Protein AF-A0A8X8BL25-F1 (afdb_monomer)

Solvent-accessible surface area (backbone atoms only — not comparable to full-atom values): 21338 Å² total; per-residue (Å²): 139,84,84,84,82,84,83,80,80,82,81,76,85,86,76,94,69,86,74,79,82,76,89,68,84,74,76,79,71,74,89,78,84,61,88,50,70,66,57,53,51,52,51,52,52,54,48,72,69,35,68,69,48,50,54,49,51,61,51,51,75,76,44,62,57,68,70,71,65,53,55,64,67,61,63,70,72,60,68,101,72,75,95,78,68,60,98,63,81,68,26,68,62,42,61,57,68,100,54,70,42,62,72,58,50,54,54,46,53,61,52,41,40,61,46,32,61,74,63,43,39,76,64,66,79,73,77,71,72,81,79,68,88,67,68,71,56,54,59,50,52,52,52,52,50,50,39,58,72,69,65,55,53,72,64,61,53,48,56,49,47,54,55,49,49,53,52,50,50,50,54,45,32,72,75,73,46,70,82,68,75,55,47,68,52,72,52,56,33,73,88,65,49,82,46,76,52,64,81,40,32,66,67,54,48,37,60,72,67,35,36,86,75,51,46,74,86,49,47,42,52,37,24,39,57,87,54,86,91,48,58,64,73,38,27,30,26,41,44,88,52,68,93,52,92,93,50,80,76,49,61,38,37,26,39,59,59,70,57,54,53,49,37,52,52,40,58,52,48,73,76,53,87,76,86,70,92,74,74,69,64,45,83,40,86,45,49,71,21,51,89,37,80,64,64,16,28,47,81,42,44,40,66,52,43,68,78,68,55,45,69,49,77,41,55,50,91,63,50,55,69,75,65,58,53,30,76,75,50,82,54,49,76,38,58,65,83,40,76,92,64,73,75,96

Foldseek 3Di:
DDDDDDDDDDDDDDDPDPDDDDDDPDDDDPPPPDDDPVNVVVVVVVLVVDPVSVVLCVDVVPDPVCVVPDDVVCVVVDDPDDDFFAPDFAPDQAAPDPDLQQVLQVVQRVLVPLLCVVQQADHDGDDSLVPDDDDLVVVLVVVLVVCVVVVHDPVVSVVSVVVSVVVVQVVSCVPPNDDDQFDKDWDAHPVRDIDIDDRDGPVCCCVPRRCVRDNPVQKDKEFADPPPVDDALAKAFEPPQDDDDVDDTDIYHHHQLLLVVQLVVCQSVVPDDDPDSDDFWDKDQGNRALVDDPGRIDIAGVVNSNPPPTMDMHGCVSPDPSSVVNVVDDHDYDYNPPPVSDRD

pLDDT: mean 84.76, std 18.17, range [25.44, 98.44]

Mean predicted aligned error: 10.33 Å

Nearest PDB structures (foldseek):
  7v5l-assembly1_A  TM=9.516E-01  e=1.451E-40  Homo sapiens
  7xf9-assembly1_A  TM=9.512E-01  e=3.235E-40  Homo sapiens
  1cb5-assembly1_A  TM=9.517E-01  e=1.512E-39  Homo sapiens
  7v5s-assembly1_A  TM=9.488E-01  e=9.816E-40  Homo sapiens
  2cb5-assembly1_A  TM=9.531E-01  e=3.812E-39  Homo sapiens

Structure (mmCIF, N/CA/C/O backbone):
data_AF-A0A8X8BL25-F1
#
_entry.id   AF-A0A8X8BL25-F1
#
loop_
_atom_site.group_PDB
_atom_site.id
_atom_site.type_symbol
_atom_site.label_atom_id
_atom_site.label_alt_id
_atom_site.label_comp_id
_atom_site.label_asym_id
_atom_site.label_entity_id
_atom_site.label_seq_id
_atom_site.pdbx_PDB_ins_code
_atom_site.Cartn_x
_atom_site.Cartn_y
_atom_site.Cartn_z
_atom_site.occupancy
_atom_site.B_iso_or_equiv
_atom_site.auth_seq_id
_atom_site.auth_comp_id
_atom_site.auth_asym_id
_atom_site.auth_atom_id
_atom_site.pdbx_PDB_model_num
ATOM 1 N N . MET A 1 1 ? 28.538 -17.769 26.960 1.00 33.47 1 MET A N 1
ATOM 2 C CA . MET A 1 1 ? 29.631 -16.772 26.966 1.00 33.47 1 MET A CA 1
ATOM 3 C C . MET A 1 1 ? 28.969 -15.423 26.788 1.00 33.47 1 MET A C 1
ATOM 5 O O . MET A 1 1 ? 28.818 -14.951 25.672 1.00 33.47 1 MET A O 1
ATOM 9 N N . ASP A 1 2 ? 28.486 -14.884 27.904 1.00 27.41 2 ASP A N 1
ATOM 10 C CA . ASP A 1 2 ? 27.739 -13.632 27.975 1.00 27.41 2 ASP A CA 1
ATOM 11 C C . ASP A 1 2 ? 28.709 -12.492 28.278 1.00 27.41 2 ASP A C 1
ATOM 13 O O . ASP A 1 2 ? 29.298 -12.434 29.360 1.00 27.41 2 ASP A O 1
ATOM 17 N N . ALA A 1 3 ? 28.901 -11.591 27.316 1.00 27.69 3 ALA A N 1
ATOM 18 C CA . ALA A 1 3 ? 29.706 -10.392 27.501 1.00 27.69 3 ALA A CA 1
ATOM 19 C C . ALA A 1 3 ? 28.818 -9.236 27.978 1.00 27.69 3 ALA A C 1
ATOM 21 O O . ALA A 1 3 ? 28.045 -8.639 27.232 1.00 27.69 3 ALA A O 1
ATOM 22 N N . TRP A 1 4 ? 28.965 -8.946 29.265 1.00 25.44 4 TRP A N 1
ATOM 23 C CA . TRP A 1 4 ? 28.487 -7.764 29.963 1.00 25.44 4 TRP A CA 1
ATOM 24 C C . TRP A 1 4 ? 29.011 -6.459 29.346 1.00 25.44 4 TRP A C 1
ATOM 26 O O . TRP A 1 4 ? 30.218 -6.307 29.186 1.00 25.44 4 TRP A O 1
ATOM 36 N N . TRP A 1 5 ? 28.145 -5.451 29.199 1.00 27.14 5 TRP A N 1
ATOM 37 C CA . TRP A 1 5 ? 28.553 -4.040 29.211 1.00 27.14 5 TRP A CA 1
ATOM 38 C C . TRP A 1 5 ? 27.599 -3.207 30.075 1.00 27.14 5 TRP A C 1
ATOM 40 O O . TRP A 1 5 ? 26.605 -2.649 29.621 1.00 27.14 5 TRP A O 1
ATOM 50 N N . LYS A 1 6 ? 27.932 -3.120 31.370 1.00 29.38 6 LYS A N 1
ATOM 51 C CA . LYS A 1 6 ? 27.403 -2.118 32.305 1.00 29.38 6 LYS A CA 1
ATOM 52 C C . LYS A 1 6 ? 28.136 -0.798 32.067 1.00 29.38 6 LYS A C 1
ATOM 54 O O . LYS A 1 6 ? 29.300 -0.657 32.442 1.00 29.38 6 LYS A O 1
ATOM 59 N N . LEU A 1 7 ? 27.453 0.182 31.483 1.00 29.95 7 LEU A N 1
ATOM 60 C CA . LEU A 1 7 ? 27.967 1.543 31.348 1.00 29.95 7 LEU A CA 1
ATOM 61 C C . LEU A 1 7 ? 27.967 2.231 32.730 1.00 29.95 7 LEU A C 1
ATOM 63 O O . LEU A 1 7 ? 26.920 2.577 33.279 1.00 29.95 7 LEU A O 1
ATOM 67 N N . LYS A 1 8 ? 29.155 2.407 33.320 1.00 29.97 8 LYS A N 1
ATOM 68 C CA . LYS A 1 8 ? 29.374 3.179 34.555 1.00 29.97 8 LYS A CA 1
ATOM 69 C C . LYS A 1 8 ? 29.064 4.663 34.307 1.00 29.97 8 LYS A C 1
ATOM 71 O O . LYS A 1 8 ? 29.874 5.367 33.710 1.00 29.97 8 LYS A O 1
ATOM 76 N N . ARG A 1 9 ? 27.943 5.172 34.829 1.00 31.78 9 ARG A N 1
ATOM 77 C CA . ARG A 1 9 ? 27.754 6.619 35.035 1.00 31.78 9 ARG A CA 1
ATOM 78 C C . ARG A 1 9 ? 28.678 7.076 36.172 1.00 31.78 9 ARG A C 1
ATOM 80 O O . ARG A 1 9 ? 28.542 6.614 37.304 1.00 31.78 9 ARG A O 1
ATOM 87 N N . ARG A 1 10 ? 29.640 7.953 35.870 1.00 30.84 10 ARG A N 1
ATOM 88 C CA . ARG A 1 10 ? 30.479 8.635 36.871 1.00 30.84 10 ARG A CA 1
ATOM 89 C C . ARG A 1 10 ? 29.590 9.562 37.714 1.00 30.84 10 ARG A C 1
ATOM 91 O O . ARG A 1 10 ? 28.936 10.440 37.161 1.00 30.84 10 ARG A O 1
ATOM 98 N N . LYS A 1 11 ? 29.568 9.364 39.037 1.00 31.41 11 LYS A N 1
ATOM 99 C CA . LYS A 1 11 ? 29.045 10.341 40.006 1.00 31.41 11 LYS A CA 1
ATOM 100 C C . LYS A 1 11 ? 29.992 11.545 40.029 1.00 31.41 11 LYS A C 1
ATOM 102 O O . LYS A 1 11 ? 31.174 11.370 40.310 1.00 31.41 11 LYS A O 1
ATOM 107 N N . ALA A 1 12 ? 29.479 12.735 39.729 1.00 32.38 12 ALA A N 1
ATOM 108 C CA . ALA A 1 12 ? 30.155 13.988 40.051 1.00 32.38 12 ALA A CA 1
ATOM 109 C C . ALA A 1 12 ? 30.059 14.244 41.573 1.00 32.38 12 ALA A C 1
ATOM 111 O O . ALA A 1 12 ? 29.064 13.832 42.179 1.00 32.38 12 ALA A O 1
ATOM 112 N N . PRO A 1 13 ? 31.073 14.858 42.209 1.00 32.69 13 PRO A N 1
ATOM 113 C CA . PRO A 1 13 ? 31.059 15.129 43.642 1.00 32.69 13 PRO A CA 1
ATOM 114 C C . PRO A 1 13 ? 29.996 16.176 44.003 1.00 32.69 13 PRO A C 1
ATOM 116 O O . PRO A 1 13 ? 29.818 17.175 43.308 1.00 32.69 13 PRO A O 1
ATOM 119 N N . TYR A 1 14 ? 29.285 15.900 45.094 1.00 30.98 14 TYR A N 1
ATOM 120 C CA . TYR A 1 14 ? 28.302 16.773 45.727 1.00 30.98 14 TYR A CA 1
ATOM 121 C C . TYR A 1 14 ? 29.053 17.900 46.449 1.00 30.98 14 TYR A C 1
ATOM 123 O O . TYR A 1 14 ? 29.953 17.617 47.237 1.00 30.98 14 TYR A O 1
ATOM 131 N N . ASN A 1 15 ? 28.734 19.153 46.128 1.00 33.66 15 ASN A N 1
ATOM 132 C CA . ASN A 1 15 ? 29.368 20.336 46.705 1.00 33.66 15 ASN A CA 1
ATOM 133 C C . ASN A 1 15 ? 28.364 20.980 47.675 1.00 33.66 15 ASN A C 1
ATOM 135 O O . ASN A 1 15 ? 27.337 21.491 47.229 1.00 33.66 15 ASN A O 1
ATOM 139 N N . ASP A 1 16 ? 28.649 20.935 48.980 1.00 35.31 16 ASP A N 1
ATOM 140 C CA . ASP A 1 16 ? 27.840 21.526 50.063 1.00 35.31 16 ASP A CA 1
ATOM 141 C C . ASP A 1 16 ? 28.002 23.057 50.118 1.00 35.31 16 ASP A C 1
ATOM 143 O O . ASP A 1 16 ? 28.473 23.642 51.093 1.00 35.31 16 ASP A O 1
ATOM 147 N N . GLY A 1 17 ? 27.632 23.728 49.027 1.00 31.14 17 GLY A N 1
ATOM 148 C CA . GLY A 1 17 ? 27.531 25.181 48.965 1.00 31.14 17 GLY A CA 1
ATOM 149 C C . GLY A 1 17 ? 26.142 25.631 49.399 1.00 31.14 17 GLY A C 1
ATOM 150 O O . GLY A 1 17 ? 25.204 25.590 48.604 1.00 31.14 17 GLY A O 1
ATOM 151 N N . VAL A 1 18 ? 26.010 26.070 50.650 1.00 34.75 18 VAL A N 1
ATOM 152 C CA . VAL A 1 18 ? 24.840 26.814 51.135 1.00 34.75 18 VAL A CA 1
ATOM 153 C C . VAL A 1 18 ? 24.720 28.095 50.304 1.00 34.75 18 VAL A C 1
ATOM 155 O O . VAL A 1 18 ? 25.495 29.031 50.476 1.00 34.75 18 VAL A O 1
ATOM 158 N N . LEU A 1 19 ? 23.776 28.119 49.363 1.00 32.97 19 LEU A N 1
ATOM 159 C CA . LEU A 1 19 ? 23.383 29.330 48.650 1.00 32.97 19 LEU A CA 1
ATOM 160 C C . LEU A 1 19 ? 22.333 30.053 49.494 1.00 32.97 19 LEU A C 1
ATOM 162 O O . LEU A 1 19 ? 21.200 29.591 49.625 1.00 32.97 19 LEU A O 1
ATOM 166 N N . GLU A 1 20 ? 22.734 31.176 50.086 1.00 31.92 20 GLU A N 1
ATOM 167 C CA . GLU A 1 20 ? 21.836 32.105 50.764 1.00 31.92 20 GLU A CA 1
ATOM 168 C C . GLU A 1 20 ? 20.747 32.589 49.795 1.00 31.92 20 GLU A C 1
ATOM 170 O O . GLU A 1 20 ? 21.015 33.047 48.681 1.00 31.92 20 GLU A O 1
ATOM 175 N N . ALA A 1 21 ? 19.491 32.458 50.222 1.00 34.75 21 ALA A N 1
ATOM 176 C CA . ALA A 1 21 ? 18.331 32.872 49.454 1.00 34.75 21 ALA A CA 1
ATOM 177 C C . ALA A 1 21 ? 18.249 34.404 49.406 1.00 34.75 21 ALA A C 1
ATOM 179 O O . ALA A 1 21 ? 17.713 35.045 50.307 1.00 34.75 21 ALA A O 1
ATOM 180 N N . GLY A 1 22 ? 18.747 34.992 48.318 1.00 33.44 22 GLY A N 1
ATOM 181 C CA . GLY A 1 22 ? 18.389 36.349 47.926 1.00 33.44 22 GLY A CA 1
ATOM 182 C C . GLY A 1 22 ? 16.894 36.413 47.613 1.00 33.44 22 GLY A C 1
ATOM 183 O O . GLY A 1 22 ? 16.418 35.788 46.664 1.00 33.44 22 GLY A O 1
ATOM 184 N N . THR A 1 23 ? 16.144 37.161 48.418 1.00 43.75 23 THR A N 1
ATOM 185 C CA . THR A 1 23 ? 14.727 37.475 48.218 1.00 43.75 23 THR A CA 1
ATOM 186 C C . THR A 1 23 ? 14.541 38.350 46.979 1.00 43.75 23 THR A C 1
ATOM 188 O O . THR A 1 23 ? 14.402 39.565 47.071 1.00 43.75 23 THR A O 1
ATOM 191 N N . GLN A 1 24 ? 14.511 37.729 45.800 1.00 38.88 24 GLN A N 1
ATOM 192 C CA . GLN A 1 24 ? 13.833 38.292 44.638 1.00 38.88 24 GLN A CA 1
ATOM 193 C C . GLN A 1 24 ? 12.430 37.700 44.581 1.00 38.88 24 GLN A C 1
ATOM 195 O O . GLN A 1 24 ? 12.241 36.496 44.394 1.00 38.88 24 GLN A O 1
ATOM 200 N N . SER A 1 25 ? 11.442 38.565 44.797 1.00 39.47 25 SER A N 1
ATOM 201 C CA . SER A 1 25 ? 10.024 38.282 44.630 1.00 39.47 25 SER A CA 1
ATOM 202 C C . SER A 1 25 ? 9.771 37.743 43.223 1.00 39.47 25 SER A C 1
ATOM 204 O O . SER A 1 25 ? 9.657 38.509 42.267 1.00 39.47 25 SER A O 1
ATOM 206 N N . ARG A 1 26 ? 9.694 36.415 43.090 1.00 42.56 26 ARG A N 1
ATOM 207 C CA . ARG A 1 26 ? 9.111 35.785 41.907 1.00 42.56 26 ARG A CA 1
ATOM 208 C C . ARG A 1 26 ? 7.668 36.258 41.831 1.00 42.56 26 ARG A C 1
ATOM 210 O O . ARG A 1 26 ? 6.874 35.952 42.721 1.00 42.56 26 ARG A O 1
ATOM 217 N N . GLU A 1 27 ? 7.352 37.026 40.795 1.00 41.00 27 GLU A N 1
ATOM 218 C CA . GLU A 1 27 ? 5.973 37.319 40.431 1.00 41.00 27 GLU A CA 1
ATOM 219 C C . GLU A 1 27 ? 5.197 35.997 40.392 1.00 41.00 27 GLU A C 1
ATOM 221 O O . GLU A 1 27 ? 5.604 35.034 39.733 1.00 41.00 27 GLU A O 1
ATOM 226 N N . LYS A 1 28 ? 4.116 35.920 41.175 1.00 45.53 28 LYS A N 1
ATOM 227 C CA . LYS A 1 28 ? 3.216 34.769 41.183 1.00 45.53 28 LYS A CA 1
ATOM 228 C C . LYS A 1 28 ? 2.612 34.643 39.787 1.00 45.53 28 LYS A C 1
ATOM 230 O O . LYS A 1 28 ? 1.725 35.411 39.424 1.00 45.53 28 LYS A O 1
ATOM 235 N N . VAL A 1 29 ? 3.082 33.665 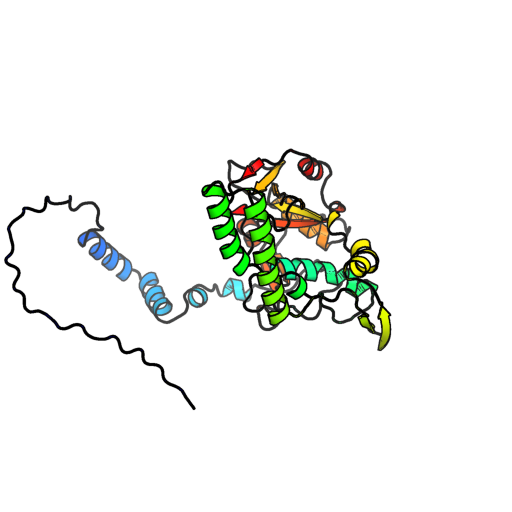39.018 1.00 50.72 29 VAL A N 1
ATOM 236 C CA . VAL A 1 29 ? 2.349 33.171 37.850 1.00 50.72 29 VAL A CA 1
ATOM 237 C C . VAL A 1 29 ? 0.952 32.767 38.347 1.00 50.72 29 VAL A C 1
ATOM 239 O O . VAL A 1 29 ? 0.879 32.068 39.360 1.00 50.72 29 VAL A O 1
ATOM 242 N N . PRO A 1 30 ? -0.149 33.214 37.716 1.00 53.53 30 PRO A N 1
ATOM 243 C CA . PRO A 1 30 ? -1.492 32.862 38.160 1.00 53.53 30 PRO A CA 1
ATOM 244 C C . PRO A 1 30 ? -1.658 31.340 38.223 1.00 53.53 30 PRO A C 1
ATOM 246 O O . PRO A 1 30 ? -1.346 30.639 37.260 1.00 53.53 30 PRO A O 1
ATOM 249 N N . ASP A 1 31 ? -2.173 30.862 39.353 1.00 58.56 31 ASP A N 1
ATOM 250 C CA . ASP A 1 31 ? -2.359 29.457 39.762 1.00 58.56 31 ASP A CA 1
ATOM 251 C C . ASP A 1 31 ? -3.391 28.678 38.904 1.00 58.56 31 ASP A C 1
ATOM 253 O O . ASP A 1 31 ? -3.871 27.616 39.282 1.00 58.56 31 ASP A O 1
ATOM 257 N N . ASP A 1 32 ? -3.763 29.212 37.735 1.00 61.41 32 ASP A N 1
ATOM 258 C CA . ASP A 1 32 ? -4.937 28.802 36.946 1.00 61.41 32 ASP A CA 1
ATOM 259 C C . ASP A 1 32 ? -4.580 28.155 35.591 1.00 61.41 32 ASP A C 1
ATOM 261 O O . ASP A 1 32 ? -5.437 27.903 34.749 1.00 61.41 32 ASP A O 1
ATOM 265 N N . LYS A 1 33 ? -3.293 27.878 35.336 1.00 72.50 33 LYS A N 1
ATOM 266 C CA . LYS A 1 33 ? -2.847 27.180 34.108 1.00 72.50 33 LYS A CA 1
ATOM 267 C C . LYS A 1 33 ? -2.573 25.685 34.302 1.00 72.50 33 LYS A C 1
ATOM 269 O O . LYS A 1 33 ? -2.316 24.988 33.324 1.00 72.50 33 LYS A O 1
ATOM 274 N N . GLY A 1 34 ? -2.605 25.193 35.542 1.00 81.25 34 GLY A N 1
ATOM 275 C CA . GLY A 1 34 ? -2.396 23.783 35.887 1.00 81.25 34 GLY A CA 1
ATOM 276 C C . GLY A 1 34 ? -3.700 23.060 36.227 1.00 81.25 34 GLY A C 1
ATOM 277 O O . GLY A 1 34 ? -4.691 23.677 36.613 1.00 81.25 34 GLY A O 1
ATOM 278 N N . VAL A 1 35 ? -3.715 21.729 36.115 1.00 86.56 35 VAL A N 1
ATOM 279 C CA . VAL A 1 35 ? -4.841 20.932 36.628 1.00 86.56 35 VAL A CA 1
ATOM 280 C C . VAL A 1 35 ? -4.816 20.986 38.158 1.00 86.56 35 VAL A C 1
ATOM 282 O O . VAL A 1 35 ? -3.819 20.604 38.769 1.00 86.56 35 VAL A O 1
ATOM 285 N N . SER A 1 36 ? -5.900 21.454 38.785 1.00 91.44 36 SER A N 1
ATOM 286 C CA . SER A 1 36 ? -5.940 21.606 40.244 1.00 91.44 36 SER A CA 1
ATOM 287 C C . SER A 1 36 ? -5.962 20.257 40.974 1.00 91.44 36 SER A C 1
ATOM 289 O O . SER A 1 36 ? -6.591 19.290 40.531 1.00 91.44 36 SER A O 1
ATOM 291 N N . LEU A 1 37 ? -5.312 20.198 42.141 1.00 89.81 37 LEU A N 1
ATOM 292 C CA . LEU A 1 37 ? -5.275 18.996 42.986 1.00 89.81 37 LEU A CA 1
ATOM 293 C C . LEU A 1 37 ? -6.671 18.571 43.460 1.00 89.81 37 LEU A C 1
ATOM 295 O O . LEU A 1 37 ? -6.950 17.378 43.599 1.00 89.81 37 LEU A O 1
ATOM 299 N N . GLU A 1 38 ? -7.568 19.537 43.655 1.00 91.19 38 GLU A N 1
ATOM 300 C CA . GLU A 1 38 ? -8.971 19.290 43.989 1.00 91.19 38 GLU A CA 1
ATOM 301 C C . GLU A 1 38 ? -9.704 18.578 42.845 1.00 91.19 38 GLU A C 1
ATOM 303 O O . GLU A 1 38 ? -10.379 17.572 43.080 1.00 91.19 38 GLU A O 1
ATOM 308 N N . LYS A 1 39 ? -9.510 19.031 41.594 1.00 91.62 39 LYS A N 1
ATOM 309 C CA . LYS A 1 39 ? -10.080 18.383 40.401 1.00 91.62 39 LYS A CA 1
ATOM 310 C C . LYS A 1 39 ? -9.548 16.959 40.243 1.00 91.62 39 LYS A C 1
ATOM 312 O O . LYS A 1 39 ? -10.340 16.049 40.017 1.00 91.62 39 LYS A O 1
ATOM 317 N N . ILE A 1 40 ? -8.244 16.737 40.430 1.00 93.88 40 ILE A N 1
ATOM 318 C CA . ILE A 1 40 ? -7.627 15.396 40.352 1.00 93.88 40 ILE A CA 1
ATOM 319 C C . ILE A 1 40 ? -8.193 14.461 41.423 1.00 93.88 40 ILE A C 1
ATOM 321 O O . ILE A 1 40 ? -8.512 13.304 41.136 1.00 93.88 40 ILE A O 1
ATOM 325 N N . SER A 1 41 ? -8.328 14.954 42.654 1.00 94.06 41 SER A N 1
ATOM 326 C CA . SER A 1 41 ? -8.833 14.163 43.780 1.00 94.06 41 SER A CA 1
ATOM 327 C C . SER A 1 41 ? -10.300 13.785 43.581 1.00 94.06 41 SER A C 1
ATOM 329 O O . SER A 1 41 ? -10.669 12.627 43.774 1.00 94.06 41 SER A O 1
ATOM 331 N N . SER A 1 42 ? -11.120 14.740 43.129 1.00 95.19 42 SER A N 1
ATOM 332 C CA . SER A 1 42 ? -12.521 14.505 42.769 1.00 95.19 42 SER A CA 1
ATOM 333 C C . SER A 1 42 ? -12.643 13.490 41.627 1.00 95.19 42 SER A C 1
ATOM 335 O O . SER A 1 42 ? -13.336 12.484 41.765 1.00 95.19 42 SER A O 1
ATOM 337 N N . PHE A 1 43 ? -11.884 13.679 40.545 1.00 95.62 43 PHE A N 1
ATOM 338 C CA . PHE A 1 43 ? -11.887 12.784 39.389 1.00 95.62 43 PHE A CA 1
ATOM 339 C C . PHE A 1 43 ? -11.449 11.359 39.752 1.00 95.62 43 PHE A C 1
ATOM 341 O O . PHE A 1 43 ? -12.110 10.390 39.389 1.00 95.62 43 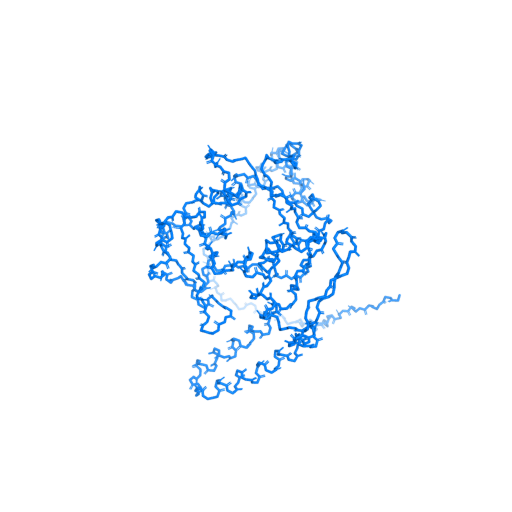PHE A O 1
ATOM 348 N N . SER A 1 44 ? -10.386 11.221 40.550 1.00 94.75 44 SER A N 1
ATOM 349 C CA . SER A 1 44 ? -9.895 9.920 41.022 1.00 94.75 44 SER A CA 1
ATOM 350 C C . SER A 1 44 ? -10.908 9.206 41.911 1.00 94.75 44 SER A C 1
ATOM 352 O O . SER A 1 44 ? -11.046 7.987 41.831 1.00 94.75 44 SER A O 1
ATOM 354 N N . LYS A 1 45 ? -11.614 9.951 42.771 1.00 95.81 45 LYS A N 1
ATOM 355 C CA . LYS A 1 45 ? -12.681 9.395 43.608 1.00 95.81 45 LYS A CA 1
ATOM 356 C C . LYS A 1 45 ? -13.845 8.894 42.751 1.00 95.81 45 LYS A C 1
ATOM 358 O O . LYS A 1 45 ? -14.339 7.803 43.015 1.00 95.81 45 LYS A O 1
ATOM 363 N N . ASN A 1 46 ? -14.232 9.652 41.725 1.00 96.44 46 ASN A N 1
ATOM 364 C CA . ASN A 1 46 ? -15.311 9.277 40.812 1.00 96.44 46 ASN A CA 1
ATOM 365 C C . ASN A 1 46 ? -14.946 8.021 40.008 1.00 96.44 46 ASN A C 1
ATOM 367 O O . ASN A 1 46 ? -15.693 7.050 40.050 1.00 96.44 46 ASN A O 1
ATOM 371 N N . LEU A 1 47 ? -13.758 7.973 39.394 1.00 95.94 47 LEU A N 1
ATOM 372 C CA . LEU A 1 47 ? -13.287 6.788 38.665 1.00 95.94 47 LEU A CA 1
ATOM 373 C C . LEU A 1 47 ? -13.257 5.540 39.551 1.00 95.94 47 LEU A C 1
ATOM 375 O O . LEU A 1 47 ? -13.800 4.503 39.191 1.00 95.94 47 LEU A O 1
ATOM 379 N N . LYS A 1 48 ? -12.691 5.644 40.760 1.00 95.69 48 LYS A N 1
ATOM 380 C CA . LYS A 1 48 ? -12.631 4.518 41.707 1.00 95.69 48 LYS A CA 1
ATOM 381 C C . LYS A 1 48 ? -13.997 4.084 42.243 1.00 95.69 48 LYS A C 1
ATOM 383 O O . LYS A 1 48 ? -14.066 3.052 42.902 1.00 95.69 48 LYS A O 1
ATOM 388 N N . SER A 1 49 ? -15.062 4.849 42.005 1.00 96.56 49 SER A N 1
ATOM 389 C CA . SER A 1 49 ? -16.423 4.430 42.349 1.00 96.56 49 SER A CA 1
ATOM 390 C C . SER A 1 49 ? -17.082 3.573 41.259 1.00 96.56 49 SER A C 1
ATOM 392 O O . SER A 1 49 ? -18.068 2.892 41.536 1.00 96.56 49 SER A O 1
ATOM 394 N N . GLU A 1 50 ? -16.522 3.546 40.046 1.00 97.75 50 GLU A N 1
ATOM 395 C CA . GLU A 1 50 ? -17.037 2.771 38.919 1.00 97.75 50 GLU A CA 1
ATOM 396 C C . GLU A 1 50 ? -16.417 1.365 38.870 1.00 97.75 50 GLU A C 1
ATOM 398 O O . GLU A 1 50 ? -15.203 1.190 38.756 1.00 97.75 50 GLU A O 1
ATOM 403 N N . GLN A 1 51 ? -17.259 0.327 38.898 1.00 97.19 51 GLN A N 1
ATOM 404 C CA . GLN A 1 51 ? -16.796 -1.067 38.819 1.00 97.19 51 GLN A CA 1
ATOM 405 C C . GLN A 1 51 ? -16.138 -1.398 37.472 1.00 97.19 51 GLN A C 1
ATOM 407 O O . GLN A 1 51 ? -15.151 -2.131 37.429 1.00 97.19 51 GLN A O 1
ATOM 412 N N . SER A 1 52 ? -16.647 -0.827 36.376 1.00 96.50 52 SER A N 1
ATOM 413 C CA . SER A 1 52 ? -16.055 -0.943 35.037 1.00 96.50 52 SER A CA 1
ATOM 414 C C . SER A 1 52 ? -14.630 -0.392 34.999 1.00 96.50 52 SER A C 1
ATOM 416 O O . SER A 1 52 ? -13.747 -1.029 34.429 1.00 96.50 52 SER A O 1
ATOM 418 N N . TYR A 1 53 ? -14.389 0.750 35.649 1.00 96.94 53 TYR A N 1
ATOM 419 C CA . TYR A 1 53 ? -13.056 1.336 35.764 1.00 96.94 53 TYR A CA 1
ATOM 420 C C . TYR A 1 53 ? -12.111 0.441 36.565 1.00 96.94 53 TYR A C 1
ATOM 422 O O . TYR A 1 53 ? -10.995 0.194 36.116 1.00 96.94 53 TYR A O 1
ATOM 430 N N . ILE A 1 54 ? -12.545 -0.073 37.722 1.00 96.81 54 ILE A N 1
ATOM 431 C CA . ILE A 1 54 ? -11.715 -0.968 38.545 1.00 96.81 54 ILE A CA 1
ATOM 432 C C . ILE A 1 54 ? -11.341 -2.225 37.753 1.00 96.81 54 ILE A C 1
ATOM 434 O O . ILE A 1 54 ? -10.175 -2.622 37.742 1.00 96.81 54 ILE A O 1
ATOM 438 N N . LEU A 1 55 ? -12.310 -2.830 37.057 1.00 96.94 55 LEU A N 1
ATOM 439 C CA . LEU A 1 55 ? -12.065 -3.988 36.203 1.00 96.94 55 LEU A CA 1
ATOM 440 C C . LEU A 1 55 ? -11.031 -3.662 35.121 1.00 96.94 55 LEU A C 1
ATOM 442 O O . LEU A 1 55 ? -10.024 -4.360 35.033 1.00 96.94 55 LEU A O 1
ATOM 446 N N . ALA A 1 56 ? -11.249 -2.587 34.357 1.00 96.62 56 ALA A N 1
ATOM 447 C CA . ALA A 1 56 ? -10.343 -2.148 33.299 1.00 96.62 56 ALA A CA 1
ATOM 448 C C . ALA A 1 56 ? -8.936 -1.839 33.836 1.00 96.62 56 ALA A C 1
ATOM 450 O O . ALA A 1 56 ? -7.945 -2.267 33.255 1.00 96.62 56 ALA A O 1
ATOM 451 N N . GLN A 1 57 ? -8.824 -1.158 34.978 1.00 96.62 57 GLN A N 1
ATOM 452 C CA . GLN A 1 57 ? -7.543 -0.870 35.620 1.00 96.62 57 GLN A CA 1
ATOM 453 C C . GLN A 1 57 ? -6.802 -2.153 36.009 1.00 96.62 57 GLN A C 1
ATOM 455 O O . GLN A 1 57 ? -5.600 -2.254 35.762 1.00 96.62 57 GLN A O 1
ATOM 460 N N . ASN A 1 58 ? -7.494 -3.141 36.581 1.00 96.56 58 ASN A N 1
ATOM 461 C CA . ASN A 1 58 ? -6.871 -4.393 37.008 1.00 96.56 58 ASN A CA 1
ATOM 462 C C . ASN A 1 58 ? -6.296 -5.184 35.829 1.00 96.56 58 ASN A C 1
ATOM 464 O O . ASN A 1 58 ? -5.192 -5.711 35.933 1.00 96.56 58 ASN A O 1
ATOM 468 N N . VAL A 1 59 ? -7.013 -5.250 34.704 1.00 97.00 59 VAL A N 1
ATOM 469 C CA . VAL A 1 59 ? -6.561 -6.016 33.532 1.00 97.00 59 VAL A CA 1
ATOM 470 C C . VAL A 1 59 ? -5.532 -5.245 32.701 1.00 97.00 59 VAL A C 1
ATOM 472 O O . VAL A 1 59 ? -4.494 -5.797 32.344 1.00 97.00 59 VAL A O 1
ATOM 475 N N . SER A 1 60 ? -5.744 -3.947 32.469 1.00 95.75 60 SER A N 1
ATOM 476 C CA . SER A 1 60 ? -4.879 -3.135 31.603 1.00 95.75 60 SER A CA 1
ATOM 477 C C . SER A 1 60 ? -3.537 -2.770 32.237 1.00 95.75 60 SER A C 1
ATOM 479 O O . SER A 1 60 ? -2.622 -2.363 31.531 1.00 95.75 60 SER A O 1
ATOM 481 N N . THR A 1 61 ? -3.386 -2.894 33.561 1.00 96.75 61 THR A N 1
ATOM 482 C CA . THR A 1 61 ? -2.092 -2.670 34.237 1.00 96.75 61 THR A CA 1
ATOM 483 C C . THR A 1 61 ? -1.180 -3.896 34.228 1.00 96.75 61 THR A C 1
ATOM 485 O O . THR A 1 61 ? 0.002 -3.764 34.544 1.00 96.75 61 THR A O 1
ATOM 488 N N . CYS A 1 62 ? -1.696 -5.074 33.863 1.00 96.25 62 CYS A N 1
ATOM 489 C CA . CYS A 1 62 ? -0.929 -6.323 33.847 1.00 96.25 62 CYS A CA 1
ATOM 490 C C . CYS A 1 62 ? -0.926 -7.055 32.495 1.00 96.25 62 CYS A C 1
ATOM 492 O O . CYS A 1 62 ? -0.242 -8.069 32.370 1.00 96.25 62 CYS A O 1
ATOM 494 N N . SER A 1 63 ? -1.654 -6.552 31.495 1.00 96.25 63 SER A N 1
ATOM 495 C CA . SER A 1 63 ? -1.784 -7.154 30.161 1.00 96.25 63 SER A CA 1
ATOM 496 C C . SER A 1 63 ? -1.640 -6.104 29.058 1.00 96.25 63 SER A C 1
ATOM 498 O O . SER A 1 63 ? -1.805 -4.910 29.309 1.00 96.25 63 SER A O 1
ATOM 500 N N . ASP A 1 64 ? -1.351 -6.548 27.831 1.00 95.56 64 ASP A N 1
ATOM 501 C CA . ASP A 1 64 ? -1.375 -5.674 26.654 1.00 95.56 64 ASP A CA 1
ATOM 502 C C . ASP A 1 64 ? -2.796 -5.095 26.460 1.00 95.56 64 ASP A C 1
ATOM 504 O O . ASP A 1 64 ? -3.760 -5.868 26.400 1.00 95.56 64 ASP A O 1
ATOM 508 N N . PRO A 1 65 ? -2.966 -3.762 26.363 1.00 93.25 65 PRO A N 1
ATOM 509 C CA . PRO A 1 65 ? -4.277 -3.147 26.173 1.00 93.25 65 PRO A CA 1
ATOM 510 C C . PRO A 1 65 ? -5.036 -3.626 24.928 1.00 93.25 65 PRO A C 1
ATOM 512 O O . PRO A 1 65 ? -6.263 -3.634 24.948 1.00 93.25 65 PRO A O 1
ATOM 515 N N . LEU A 1 66 ? -4.351 -4.029 23.853 1.00 94.44 66 LEU A N 1
ATOM 516 C CA . LEU A 1 66 ? -5.000 -4.546 22.645 1.00 94.44 66 LEU A CA 1
ATOM 517 C C . LEU A 1 66 ? -5.630 -5.919 22.886 1.00 94.44 66 LEU A C 1
ATOM 519 O O . LEU A 1 66 ? -6.752 -6.156 22.443 1.00 94.44 66 LEU A O 1
ATOM 523 N N . GLU A 1 67 ? -4.955 -6.787 23.642 1.00 94.62 67 GLU A N 1
ATOM 524 C CA . GLU A 1 67 ? -5.493 -8.095 24.039 1.00 94.62 67 GLU A CA 1
ATOM 525 C C . GLU A 1 67 ? -6.691 -7.934 24.981 1.00 94.62 67 GLU A C 1
ATOM 527 O O . GLU A 1 67 ? -7.697 -8.628 24.846 1.00 94.62 67 GLU A O 1
ATOM 532 N N . VAL A 1 68 ? -6.620 -6.968 25.903 1.00 95.69 68 VAL A N 1
ATOM 533 C CA . VAL A 1 68 ? -7.729 -6.633 26.812 1.00 95.69 68 VAL A CA 1
ATOM 534 C C . VAL A 1 68 ? -8.944 -6.103 26.049 1.00 95.69 68 VAL A C 1
ATOM 536 O O . VAL A 1 68 ? -10.079 -6.468 26.357 1.00 95.69 68 VAL A O 1
ATOM 539 N N . CYS A 1 69 ? -8.722 -5.238 25.060 1.00 96.75 69 CYS A N 1
ATOM 540 C CA . CYS A 1 69 ? -9.783 -4.619 24.269 1.00 96.75 69 CYS A CA 1
ATOM 541 C C . CYS A 1 69 ? -10.306 -5.519 23.136 1.00 96.75 69 CYS A C 1
ATOM 543 O O . CYS A 1 69 ? -11.234 -5.123 22.425 1.00 96.75 69 CYS A O 1
ATOM 545 N N . LEU A 1 70 ? -9.744 -6.719 22.949 1.00 96.69 70 LEU A N 1
ATOM 546 C CA . LEU A 1 70 ? -10.137 -7.623 21.877 1.00 96.69 70 LEU A CA 1
ATOM 547 C C . LEU A 1 70 ? -11.576 -8.117 22.075 1.00 96.69 70 LEU A C 1
ATOM 549 O O . LEU A 1 70 ? -11.896 -8.895 22.977 1.00 96.69 70 LEU A O 1
ATOM 553 N N . HIS A 1 71 ? -12.471 -7.690 21.187 1.00 97.25 71 HIS A N 1
ATOM 554 C CA . HIS A 1 71 ? -13.883 -8.027 21.292 1.00 97.25 71 HIS A CA 1
ATOM 555 C C . HIS A 1 71 ? -14.152 -9.467 20.826 1.00 97.25 71 HIS A C 1
ATOM 557 O O . HIS A 1 71 ? -14.179 -9.769 19.630 1.00 97.25 71 HIS A O 1
ATOM 563 N N . ARG A 1 72 ? -14.382 -10.377 21.785 1.00 97.44 72 ARG A N 1
ATOM 564 C CA . ARG A 1 72 ? -14.477 -11.825 21.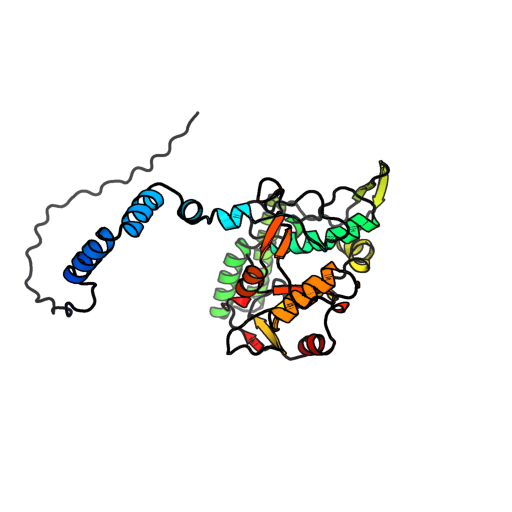527 1.00 97.44 72 ARG A CA 1
ATOM 565 C C . ARG A 1 72 ? -15.518 -12.208 20.474 1.00 97.44 72 ARG A C 1
ATOM 567 O O . ARG A 1 72 ? -15.246 -13.100 19.676 1.00 97.44 72 ARG A O 1
ATOM 574 N N . LYS A 1 73 ? -16.679 -11.545 20.453 1.00 96.94 73 LYS A N 1
ATOM 575 C CA . LYS A 1 73 ? -17.728 -11.817 19.458 1.00 96.94 73 LYS A CA 1
ATOM 576 C C . LYS A 1 73 ? -17.237 -11.528 18.037 1.00 96.94 73 LYS A C 1
ATOM 578 O O . LYS A 1 73 ? -17.423 -12.352 17.157 1.00 96.94 73 LYS A O 1
ATOM 583 N N . THR A 1 74 ? -16.513 -10.425 17.844 1.00 96.00 74 THR A N 1
ATOM 584 C CA . THR A 1 74 ? -15.926 -10.077 16.542 1.00 96.00 74 THR A CA 1
ATOM 585 C C . THR A 1 74 ? -14.942 -11.152 16.083 1.00 96.00 74 THR A C 1
ATOM 587 O O . THR A 1 74 ? -15.006 -11.599 14.943 1.00 96.00 74 THR A O 1
ATOM 590 N N . VAL A 1 75 ? -14.077 -11.633 16.983 1.00 94.94 75 VAL A N 1
ATOM 591 C CA . VAL A 1 75 ? -13.127 -12.720 16.680 1.00 94.94 75 VAL A CA 1
ATOM 592 C C . VAL A 1 75 ? -13.849 -14.020 16.320 1.00 94.94 75 VAL A C 1
ATOM 594 O O . VAL A 1 75 ? -13.430 -14.719 15.405 1.00 94.94 75 VAL A O 1
ATOM 597 N N . GLN A 1 76 ? -14.925 -14.346 17.036 1.00 95.69 76 GLN A N 1
ATOM 598 C CA . GLN A 1 76 ? -15.706 -15.561 16.811 1.00 95.69 76 GLN A CA 1
ATOM 599 C C . GLN A 1 76 ? -16.459 -15.540 15.473 1.00 95.69 76 GLN A C 1
ATOM 601 O O . GLN A 1 76 ? -16.528 -16.569 14.806 1.00 95.69 76 GLN A O 1
ATOM 606 N N . ASP A 1 77 ? -16.999 -14.385 15.086 1.00 94.06 77 ASP A N 1
ATOM 607 C CA . ASP A 1 77 ? -17.799 -14.231 13.866 1.00 94.06 77 ASP A CA 1
ATOM 608 C C . ASP A 1 77 ? -16.915 -14.052 12.607 1.00 94.06 77 ASP A C 1
ATOM 610 O O . ASP A 1 77 ? -17.369 -14.218 11.470 1.00 94.06 77 ASP A O 1
ATOM 614 N N . THR A 1 78 ? -15.622 -13.763 12.794 1.00 93.88 78 THR A N 1
ATOM 615 C CA . THR A 1 78 ? -14.651 -13.580 11.708 1.00 93.88 78 THR A CA 1
ATOM 616 C C . THR A 1 78 ? -14.358 -14.900 10.989 1.00 93.88 78 THR A C 1
ATOM 618 O O . THR A 1 78 ? -13.838 -15.849 11.574 1.00 93.88 78 THR A O 1
ATOM 621 N N . ASN A 1 79 ? -14.619 -14.944 9.678 1.00 94.69 79 ASN A N 1
ATOM 622 C CA . ASN A 1 79 ? -14.308 -16.092 8.824 1.00 94.69 79 ASN A CA 1
ATOM 623 C C . ASN A 1 79 ? -13.526 -15.686 7.560 1.00 94.69 79 ASN A C 1
ATOM 625 O O . ASN A 1 79 ? -13.880 -14.722 6.876 1.00 94.69 79 ASN A O 1
ATOM 629 N N . HIS A 1 80 ? -12.477 -16.452 7.238 1.00 95.31 80 HIS A N 1
ATOM 630 C CA . HIS A 1 80 ? -11.600 -16.257 6.069 1.00 95.31 80 HIS A CA 1
ATOM 631 C C . HIS A 1 80 ? -12.163 -16.927 4.803 1.00 95.31 80 HIS A C 1
ATOM 633 O O . HIS A 1 80 ? -11.445 -17.625 4.091 1.00 95.31 80 HIS A O 1
ATOM 639 N N . VAL A 1 81 ? -13.453 -16.724 4.531 1.00 94.69 81 VAL A N 1
ATOM 640 C CA . VAL A 1 81 ? -14.140 -17.217 3.327 1.00 94.69 81 VAL A CA 1
ATOM 641 C C . VAL A 1 81 ? -14.687 -16.025 2.547 1.00 94.69 81 VAL A C 1
ATOM 643 O O . VAL A 1 81 ? -15.284 -15.122 3.136 1.00 94.69 81 VAL A O 1
ATOM 646 N N . PHE A 1 82 ? -14.465 -16.021 1.232 1.00 94.44 82 PHE A N 1
ATOM 647 C CA . PHE A 1 82 ? -14.772 -14.906 0.334 1.00 94.44 82 PHE A CA 1
ATOM 648 C C . PHE A 1 82 ? -15.489 -15.425 -0.913 1.00 94.44 82 PHE A C 1
ATOM 650 O O . PHE A 1 82 ? -15.172 -16.510 -1.395 1.00 94.44 82 PHE A O 1
ATOM 657 N N . GLN A 1 83 ? -16.458 -14.656 -1.414 1.00 92.56 83 GLN A N 1
ATOM 658 C CA . GLN A 1 83 ? -17.289 -15.046 -2.560 1.00 92.56 83 GLN A CA 1
ATOM 659 C C . GLN A 1 83 ? -16.518 -14.959 -3.878 1.00 92.56 83 GLN A C 1
ATOM 661 O O . GLN A 1 83 ? -16.578 -15.873 -4.695 1.00 92.56 83 GLN A O 1
ATOM 666 N N . HIS A 1 84 ? -15.770 -13.870 -4.054 1.00 92.00 84 HIS A N 1
ATOM 667 C CA . HIS A 1 84 ? -14.955 -13.614 -5.231 1.00 92.00 84 HIS A CA 1
ATOM 668 C C . HIS A 1 84 ? -13.486 -13.574 -4.822 1.00 92.00 84 HIS A C 1
ATOM 670 O O . HIS A 1 84 ? -13.093 -12.829 -3.924 1.00 92.00 84 HIS A O 1
ATOM 676 N N . VAL A 1 85 ? -12.682 -14.402 -5.477 1.00 89.81 85 VAL A N 1
ATOM 677 C CA . VAL A 1 85 ? -11.240 -14.518 -5.265 1.00 89.81 85 VAL A CA 1
ATOM 678 C C . VAL A 1 85 ? -10.562 -14.594 -6.618 1.00 89.81 85 VAL A C 1
ATOM 680 O O . VAL A 1 85 ? -11.097 -15.170 -7.564 1.00 89.81 85 VAL A O 1
ATOM 683 N N . ILE A 1 86 ? -9.369 -14.015 -6.693 1.00 88.75 86 ILE A N 1
ATOM 684 C CA . ILE A 1 86 ? -8.526 -14.106 -7.880 1.00 88.75 86 ILE A CA 1
ATOM 685 C C . ILE A 1 86 ? -8.227 -15.581 -8.217 1.00 88.75 86 ILE A C 1
ATOM 687 O O . ILE A 1 86 ? -8.113 -16.402 -7.302 1.00 88.75 86 ILE A O 1
ATOM 691 N N . PRO A 1 87 ? -8.051 -15.945 -9.502 1.00 85.00 87 PRO A N 1
ATOM 692 C CA . PRO A 1 87 ? -7.930 -17.348 -9.914 1.00 85.00 87 PRO A CA 1
ATOM 693 C C . PRO A 1 87 ? -6.771 -18.119 -9.267 1.00 85.00 87 PRO A C 1
ATOM 695 O O . PRO A 1 87 ? -6.829 -19.342 -9.147 1.00 85.00 87 PRO A O 1
ATOM 698 N N . ALA A 1 88 ? -5.698 -17.420 -8.893 1.00 84.56 88 ALA A N 1
ATOM 699 C CA . ALA A 1 88 ? -4.564 -17.987 -8.179 1.00 84.56 88 ALA A CA 1
ATOM 700 C C . ALA A 1 88 ? -3.934 -16.935 -7.263 1.00 84.56 88 ALA A C 1
ATOM 702 O O . ALA A 1 88 ? -3.695 -15.803 -7.683 1.00 84.56 88 ALA A O 1
ATOM 703 N N . GLU A 1 89 ? -3.631 -17.339 -6.032 1.00 88.12 89 GLU A N 1
ATOM 704 C CA . GLU A 1 89 ? -2.848 -16.550 -5.082 1.00 88.12 89 GLU A CA 1
ATOM 705 C C . GLU A 1 89 ? -1.344 -16.772 -5.290 1.00 88.12 89 GLU A C 1
ATOM 707 O O . GLU A 1 89 ? -0.908 -17.839 -5.738 1.00 88.12 89 GLU A O 1
ATOM 712 N N . GLY A 1 90 ? -0.546 -15.758 -4.958 1.00 88.00 90 GLY A N 1
ATOM 713 C CA . GLY A 1 90 ? 0.903 -15.806 -5.100 1.00 88.00 90 GLY A CA 1
ATOM 714 C C . GLY A 1 90 ? 1.542 -16.772 -4.105 1.00 88.00 90 GLY A C 1
ATOM 715 O O . GLY A 1 90 ? 1.133 -16.863 -2.946 1.00 88.00 90 GLY A O 1
ATOM 716 N N . LYS A 1 91 ? 2.577 -17.487 -4.552 1.00 91.00 91 LYS A N 1
ATOM 717 C CA . LYS A 1 91 ? 3.374 -18.384 -3.709 1.00 91.00 91 LYS A CA 1
ATOM 718 C C . LYS A 1 91 ? 4.868 -18.177 -3.970 1.00 91.00 91 LYS A C 1
ATOM 720 O O . LYS A 1 91 ? 5.236 -17.998 -5.132 1.00 91.00 91 LYS A O 1
ATOM 725 N N . PRO A 1 92 ? 5.724 -18.231 -2.936 1.00 94.50 92 PRO A N 1
ATOM 726 C CA . PRO A 1 92 ? 5.378 -18.257 -1.510 1.00 94.50 92 PRO A CA 1
ATOM 727 C C . PRO A 1 92 ? 4.807 -16.910 -1.022 1.00 94.50 92 PRO A C 1
ATOM 729 O O . PRO A 1 92 ? 4.864 -15.897 -1.727 1.00 94.50 92 PRO A O 1
ATOM 732 N N . VAL A 1 93 ? 4.253 -16.889 0.194 1.00 94.12 93 VAL A N 1
ATOM 733 C CA . VAL A 1 93 ? 3.922 -15.633 0.887 1.00 94.12 93 VAL A CA 1
ATOM 734 C C . VAL A 1 93 ? 5.215 -14.875 1.156 1.00 94.12 93 VAL A C 1
ATOM 736 O O . VAL A 1 93 ? 6.176 -15.418 1.699 1.00 94.12 93 VAL A O 1
ATOM 739 N N . THR A 1 94 ? 5.231 -13.605 0.780 1.00 94.50 94 THR A N 1
ATOM 740 C CA . THR A 1 94 ? 6.440 -12.784 0.863 1.00 94.50 94 THR A CA 1
ATOM 741 C C . THR A 1 94 ? 6.687 -12.225 2.270 1.00 94.50 94 THR A C 1
ATOM 743 O O . THR A 1 94 ? 5.757 -12.049 3.060 1.00 94.50 94 THR A O 1
ATOM 746 N N . ASN A 1 95 ? 7.945 -11.909 2.599 1.00 94.25 95 ASN A N 1
ATOM 747 C CA . ASN A 1 95 ? 8.309 -11.319 3.891 1.00 94.25 95 ASN A CA 1
ATOM 748 C C . ASN A 1 95 ? 9.330 -10.178 3.738 1.00 94.25 95 ASN A C 1
ATOM 750 O O . ASN A 1 95 ? 10.510 -10.404 3.458 1.00 94.25 95 ASN A O 1
ATOM 754 N N . GLN A 1 96 ? 8.893 -8.941 3.981 1.00 87.75 96 GLN A N 1
ATOM 755 C CA . GLN A 1 96 ? 9.739 -7.749 3.920 1.00 87.75 96 GLN A CA 1
ATOM 756 C C . GLN A 1 96 ? 10.707 -7.634 5.105 1.00 87.75 96 GLN A C 1
ATOM 758 O O . GLN A 1 96 ? 11.676 -6.870 5.019 1.00 87.75 96 GLN A O 1
ATOM 763 N N . LYS A 1 97 ? 10.485 -8.400 6.183 1.00 90.38 97 LYS A N 1
ATOM 764 C CA . LYS A 1 97 ? 11.223 -8.349 7.452 1.00 90.38 97 LYS A CA 1
ATOM 765 C C . LYS A 1 97 ? 11.235 -6.924 8.026 1.00 90.38 97 LYS A C 1
ATOM 767 O O . LYS A 1 97 ? 10.287 -6.166 7.847 1.00 90.38 97 LYS A O 1
ATOM 772 N N . ASN A 1 98 ? 12.312 -6.535 8.699 1.00 83.56 98 ASN A N 1
ATOM 773 C CA . ASN A 1 98 ? 12.459 -5.211 9.304 1.00 83.56 98 ASN A CA 1
ATOM 774 C C . ASN A 1 98 ? 12.850 -4.160 8.248 1.00 83.56 98 ASN A C 1
ATOM 776 O O . ASN A 1 98 ? 13.974 -3.663 8.248 1.00 83.56 98 ASN A O 1
ATOM 780 N N . SER A 1 99 ? 11.947 -3.861 7.309 1.00 80.56 99 SER A N 1
ATOM 781 C CA . SER A 1 99 ? 12.139 -2.821 6.288 1.00 80.56 99 SER A CA 1
ATOM 782 C C . SER A 1 99 ? 10.822 -2.138 5.897 1.00 80.56 99 SER A C 1
ATOM 784 O O . SER A 1 99 ? 9.773 -2.774 5.947 1.00 80.56 99 SER A O 1
ATOM 786 N N . GLY A 1 100 ? 10.880 -0.874 5.462 1.00 81.31 100 GLY A N 1
ATOM 787 C CA . GLY A 1 100 ? 9.756 -0.111 4.883 1.00 81.31 100 GLY A CA 1
ATOM 788 C C . GLY A 1 100 ? 9.615 -0.351 3.376 1.00 81.31 100 GLY A C 1
ATOM 789 O O . GLY A 1 100 ? 9.808 0.544 2.559 1.00 81.31 100 GLY A O 1
ATOM 790 N N . ARG A 1 101 ? 9.435 -1.618 2.973 1.00 82.94 101 ARG A N 1
ATOM 791 C CA . ARG A 1 101 ? 9.369 -2.025 1.551 1.00 82.94 101 ARG A CA 1
ATOM 792 C C . ARG A 1 101 ? 7.981 -2.496 1.122 1.00 82.94 101 ARG A C 1
ATOM 794 O O . ARG A 1 101 ? 7.852 -3.052 0.036 1.00 82.94 101 ARG A O 1
ATOM 801 N N . CYS A 1 102 ? 6.947 -2.287 1.934 1.00 88.06 102 CYS A N 1
ATOM 802 C CA . CYS A 1 102 ? 5.608 -2.820 1.664 1.00 88.06 102 CYS A CA 1
ATOM 803 C C . CYS A 1 102 ? 5.071 -2.411 0.283 1.00 88.06 102 CYS A C 1
ATOM 805 O O . CYS A 1 102 ? 4.456 -3.228 -0.393 1.00 88.06 102 CYS A O 1
ATOM 807 N N . TRP A 1 103 ? 5.376 -1.194 -0.183 1.00 86.25 103 TRP A N 1
ATOM 808 C CA . TRP A 1 103 ? 4.978 -0.704 -1.506 1.00 86.25 103 TRP A CA 1
ATOM 809 C C . TRP A 1 103 ? 5.633 -1.493 -2.658 1.00 86.25 103 TRP A C 1
ATOM 811 O O . TRP A 1 103 ? 4.966 -1.815 -3.640 1.00 86.25 103 TRP A O 1
ATOM 821 N N . ILE A 1 104 ? 6.908 -1.885 -2.517 1.00 85.50 104 ILE A N 1
ATOM 822 C CA . ILE A 1 104 ? 7.609 -2.753 -3.482 1.00 85.50 104 ILE A CA 1
ATOM 823 C C . ILE A 1 104 ? 6.987 -4.150 -3.472 1.00 85.50 104 ILE A C 1
ATOM 825 O O . ILE A 1 104 ? 6.668 -4.691 -4.528 1.00 85.50 104 ILE A O 1
ATOM 829 N N . PHE A 1 105 ? 6.805 -4.728 -2.283 1.00 90.94 105 PHE A N 1
ATOM 830 C CA . PHE A 1 105 ? 6.269 -6.081 -2.134 1.00 90.94 105 PHE A CA 1
ATOM 831 C C . PHE A 1 105 ? 4.843 -6.190 -2.678 1.00 90.94 105 PHE A C 1
ATOM 833 O O . PHE A 1 105 ? 4.577 -7.079 -3.478 1.00 90.94 105 PHE A O 1
ATOM 840 N N . SER A 1 106 ? 3.960 -5.251 -2.330 1.00 90.94 106 SER A N 1
ATOM 841 C CA . SER A 1 106 ? 2.586 -5.201 -2.839 1.00 90.94 106 SER A CA 1
ATOM 842 C C . SER A 1 106 ? 2.548 -5.126 -4.372 1.00 90.94 106 SER A C 1
ATOM 844 O O . SER A 1 106 ? 1.896 -5.944 -5.020 1.00 90.94 106 SER A O 1
ATOM 846 N N . CYS A 1 107 ? 3.337 -4.228 -4.978 1.00 89.44 107 CYS A N 1
ATOM 847 C CA . CYS A 1 107 ? 3.416 -4.099 -6.436 1.00 89.44 107 CYS A CA 1
ATOM 848 C C . CYS A 1 107 ? 3.898 -5.396 -7.113 1.00 89.44 107 CYS A C 1
ATOM 850 O O . CYS A 1 107 ? 3.287 -5.870 -8.076 1.00 89.44 107 CYS A O 1
ATOM 852 N N . LEU A 1 108 ? 4.972 -6.000 -6.596 1.00 90.06 108 LEU A N 1
ATOM 853 C CA . LEU A 1 108 ? 5.534 -7.231 -7.155 1.00 90.06 108 LEU A CA 1
ATOM 854 C C . LEU A 1 108 ? 4.627 -8.450 -6.922 1.00 90.06 108 LEU A C 1
ATOM 856 O O . LEU A 1 108 ? 4.599 -9.338 -7.776 1.00 90.06 108 LEU A O 1
ATOM 860 N N . ASN A 1 109 ? 3.847 -8.473 -5.836 1.00 93.44 109 ASN A N 1
ATOM 861 C CA . ASN A 1 109 ? 2.870 -9.527 -5.551 1.00 93.44 109 ASN A CA 1
ATOM 862 C C . ASN A 1 109 ? 1.699 -9.512 -6.533 1.00 93.44 109 ASN A C 1
ATOM 864 O O . ASN A 1 109 ? 1.279 -10.578 -6.970 1.00 93.44 109 ASN A O 1
ATOM 868 N N . VAL A 1 110 ? 1.232 -8.338 -6.965 1.00 92.00 110 VAL A N 1
ATOM 869 C CA . VAL A 1 110 ? 0.233 -8.251 -8.044 1.00 92.00 110 VAL A CA 1
ATOM 870 C C . VAL A 1 110 ? 0.856 -8.649 -9.387 1.00 92.00 110 VAL A C 1
ATOM 872 O O . VAL A 1 110 ? 0.281 -9.436 -10.139 1.00 92.00 110 VAL A O 1
ATOM 875 N N . MET A 1 111 ? 2.062 -8.152 -9.684 1.00 90.56 111 MET A N 1
ATOM 876 C CA . MET A 1 111 ? 2.752 -8.397 -10.956 1.00 90.56 111 MET A CA 1
ATOM 877 C C . MET A 1 111 ? 3.084 -9.880 -11.183 1.00 90.56 111 MET A C 1
ATOM 879 O O . MET A 1 111 ? 3.044 -10.354 -12.323 1.00 90.56 111 MET A O 1
ATOM 883 N N . ARG A 1 112 ? 3.415 -10.631 -10.123 1.00 92.75 112 ARG A N 1
ATOM 884 C CA . ARG A 1 112 ? 3.808 -12.043 -10.252 1.00 92.75 112 ARG A CA 1
ATOM 885 C C . ARG A 1 112 ? 2.660 -12.958 -10.648 1.00 92.75 112 ARG A C 1
ATOM 887 O O . ARG A 1 112 ? 2.924 -13.958 -11.296 1.00 92.75 112 ARG A O 1
ATOM 894 N N . LEU A 1 113 ? 1.406 -12.641 -10.329 1.00 92.12 113 LEU A N 1
ATOM 895 C CA . LEU A 1 113 ? 0.280 -13.549 -10.588 1.00 92.12 113 LEU A CA 1
ATOM 896 C C . LEU A 1 113 ? 0.087 -13.874 -12.080 1.00 92.12 113 LEU A C 1
ATOM 898 O O . LEU A 1 113 ? 0.127 -15.056 -12.441 1.00 92.12 113 LEU A O 1
ATOM 902 N N . PRO A 1 114 ? -0.062 -12.884 -12.988 1.00 91.81 114 PRO A N 1
ATOM 903 C CA . PRO A 1 114 ? -0.185 -13.183 -14.411 1.00 91.81 114 PRO A CA 1
ATOM 904 C C . PRO A 1 114 ? 1.110 -13.774 -14.987 1.00 91.81 114 PRO A C 1
ATOM 906 O O . PRO A 1 114 ? 1.051 -14.612 -15.889 1.00 91.81 114 PRO A O 1
ATOM 909 N N . PHE A 1 115 ? 2.275 -13.398 -14.444 1.00 91.56 115 PHE A N 1
ATOM 910 C CA . PHE A 1 115 ? 3.568 -13.967 -14.826 1.00 91.56 115 PHE A CA 1
ATOM 911 C C . PHE A 1 115 ? 3.637 -15.467 -14.500 1.00 91.56 115 PHE A C 1
ATOM 913 O O . PHE A 1 115 ? 3.926 -16.282 -15.377 1.00 91.56 115 PHE A O 1
ATOM 920 N N . MET A 1 116 ? 3.271 -15.845 -13.274 1.00 92.00 116 MET A N 1
ATOM 921 C CA . MET A 1 116 ? 3.234 -17.231 -12.815 1.00 92.00 116 MET A CA 1
ATOM 922 C C . MET A 1 116 ? 2.278 -18.080 -13.649 1.00 92.00 116 MET A C 1
ATOM 924 O O . MET A 1 116 ? 2.606 -19.207 -14.023 1.00 92.00 116 MET A O 1
ATOM 928 N N . LYS A 1 117 ? 1.113 -17.515 -13.990 1.00 91.88 117 LYS A N 1
ATOM 929 C CA . LYS A 1 117 ? 0.127 -18.157 -14.862 1.00 91.88 117 LYS A CA 1
ATOM 930 C C . LYS A 1 117 ? 0.679 -18.399 -16.270 1.00 91.88 117 LYS A C 1
ATOM 932 O O . LYS A 1 117 ? 0.520 -19.503 -16.780 1.00 91.88 117 LYS A O 1
ATOM 937 N N . LYS A 1 118 ? 1.341 -17.412 -16.891 1.00 92.06 118 LYS A N 1
ATOM 938 C CA . LYS A 1 118 ? 1.907 -17.547 -18.249 1.00 92.06 118 LYS A CA 1
ATOM 939 C C . LYS A 1 118 ? 3.006 -18.603 -18.320 1.00 92.06 118 LYS A C 1
ATOM 941 O O . LYS A 1 118 ? 3.022 -19.390 -19.258 1.00 92.06 118 LYS A O 1
ATOM 946 N N . PHE A 1 119 ? 3.931 -18.587 -17.364 1.00 91.12 119 PHE A N 1
ATOM 947 C CA . PHE A 1 119 ? 5.089 -19.486 -17.357 1.00 91.12 119 PHE A CA 1
ATOM 948 C C . PHE A 1 119 ? 4.818 -20.826 -16.671 1.00 91.12 119 PHE A C 1
ATOM 950 O O . PHE A 1 119 ? 5.714 -21.656 -16.566 1.00 91.12 119 PHE A O 1
ATOM 957 N N . ASN A 1 120 ? 3.581 -21.036 -16.219 1.00 92.06 120 ASN A N 1
ATOM 958 C CA . ASN A 1 120 ? 3.137 -22.242 -15.542 1.00 92.06 120 ASN A CA 1
ATOM 959 C C . ASN A 1 120 ? 4.058 -22.669 -14.386 1.00 92.06 120 ASN A C 1
ATOM 961 O O . ASN A 1 120 ? 4.443 -23.829 -14.256 1.00 92.06 120 ASN A O 1
ATOM 965 N N . ILE A 1 121 ? 4.411 -21.706 -13.537 1.00 90.69 121 ILE A N 1
ATOM 966 C CA . ILE A 1 121 ? 5.289 -21.897 -12.377 1.00 90.69 121 ILE A CA 1
ATOM 967 C C . ILE A 1 121 ? 4.468 -21.930 -11.088 1.00 90.69 121 ILE A C 1
ATOM 969 O O . ILE A 1 121 ? 3.434 -21.267 -10.968 1.00 90.69 121 ILE A O 1
ATOM 973 N N . GLU A 1 122 ? 4.888 -22.769 -10.143 1.00 89.69 122 GLU A N 1
ATOM 974 C CA . GLU A 1 122 ? 4.192 -22.950 -8.864 1.00 89.69 122 GLU A CA 1
ATOM 975 C C . GLU A 1 122 ? 4.568 -21.881 -7.840 1.00 89.69 122 GLU A C 1
ATOM 977 O O . GLU A 1 122 ? 3.687 -21.330 -7.184 1.00 89.69 122 GLU A O 1
ATOM 982 N N . GLU A 1 123 ? 5.859 -21.566 -7.750 1.00 93.00 123 GLU A N 1
ATOM 983 C CA . GLU A 1 123 ? 6.420 -20.597 -6.817 1.00 93.00 123 GLU A CA 1
ATOM 984 C C . GLU A 1 123 ? 7.294 -19.598 -7.568 1.00 93.00 123 GLU A C 1
ATOM 986 O O . GLU A 1 123 ? 8.104 -19.976 -8.418 1.00 93.00 123 GLU A O 1
ATOM 991 N N . PHE A 1 124 ? 7.111 -18.312 -7.274 1.00 93.62 124 PHE A N 1
ATOM 992 C CA . PHE A 1 124 ? 7.880 -17.244 -7.891 1.00 93.62 124 PHE A CA 1
ATOM 993 C C . PHE A 1 124 ? 7.857 -15.960 -7.062 1.00 93.62 124 PHE A C 1
ATOM 995 O O . PHE A 1 124 ? 6.819 -15.521 -6.553 1.00 93.62 124 PHE A O 1
ATOM 1002 N N . GLU A 1 125 ? 9.008 -15.299 -7.019 1.00 92.62 125 GLU A N 1
ATOM 1003 C CA . GLU A 1 125 ? 9.164 -13.952 -6.491 1.00 92.62 125 GLU A CA 1
ATOM 1004 C C . GLU A 1 125 ? 10.045 -13.136 -7.438 1.00 92.62 125 GLU A C 1
ATOM 1006 O O . GLU A 1 125 ? 11.097 -13.592 -7.889 1.00 92.62 125 GLU A O 1
ATOM 1011 N N . PHE A 1 126 ? 9.632 -11.900 -7.714 1.00 88.12 126 PHE A N 1
ATOM 1012 C CA . PHE A 1 126 ? 10.547 -10.907 -8.265 1.00 88.12 126 PHE A CA 1
ATOM 1013 C C . PHE A 1 126 ? 11.511 -10.438 -7.170 1.00 88.12 126 PHE A C 1
ATOM 1015 O O . PHE A 1 126 ? 11.137 -10.349 -6.003 1.00 88.12 126 PHE A O 1
ATOM 1022 N N . SER A 1 127 ? 12.737 -10.070 -7.549 1.00 85.12 127 SER A N 1
ATOM 1023 C CA . SER A 1 127 ? 13.728 -9.555 -6.598 1.00 85.12 127 SER A CA 1
ATOM 1024 C C . SER A 1 127 ? 13.280 -8.226 -5.977 1.00 85.12 127 SER A C 1
ATOM 1026 O O . SER A 1 127 ? 13.323 -7.179 -6.623 1.00 85.12 127 SER A O 1
ATOM 1028 N N . GLN A 1 128 ? 12.885 -8.248 -4.700 1.00 80.38 128 GLN A N 1
ATOM 1029 C CA . GLN A 1 128 ? 12.462 -7.044 -3.973 1.00 80.38 128 GLN A CA 1
ATOM 1030 C C . GLN A 1 128 ? 13.651 -6.220 -3.443 1.00 80.38 128 GLN A C 1
ATOM 1032 O O . GLN A 1 128 ? 13.479 -5.071 -3.036 1.00 80.38 128 GLN A O 1
ATOM 1037 N N . SER A 1 129 ? 14.860 -6.794 -3.394 1.00 73.81 129 SER A N 1
ATOM 1038 C CA . SER A 1 129 ? 16.090 -6.095 -2.981 1.00 73.81 129 SER A CA 1
ATOM 1039 C C . SER A 1 129 ? 16.667 -5.202 -4.078 1.00 73.81 129 SER A C 1
ATOM 1041 O O . SER A 1 129 ? 17.352 -4.237 -3.756 1.00 73.81 129 SER A O 1
ATOM 1043 N N . TYR A 1 130 ? 16.342 -5.464 -5.349 1.00 64.50 130 TYR A N 1
ATOM 1044 C CA . TYR A 1 130 ? 16.797 -4.663 -6.491 1.00 64.50 130 TYR A CA 1
ATOM 1045 C C . TYR A 1 130 ? 16.341 -3.190 -6.420 1.00 64.50 130 TYR A C 1
ATOM 1047 O O . TYR A 1 130 ? 16.976 -2.316 -6.998 1.00 64.50 130 TYR A O 1
ATOM 1055 N N . LEU A 1 131 ? 15.253 -2.895 -5.697 1.00 60.38 131 LEU A N 1
ATOM 1056 C CA . LEU A 1 131 ? 14.569 -1.594 -5.722 1.00 60.38 131 LEU A CA 1
ATOM 1057 C C . LEU A 1 131 ? 14.790 -0.715 -4.478 1.00 60.38 131 LEU A C 1
ATOM 1059 O O . LEU A 1 131 ? 14.014 0.212 -4.250 1.00 60.38 131 LEU A O 1
ATOM 1063 N N . PHE A 1 132 ? 15.798 -0.982 -3.641 1.00 62.47 132 PHE A N 1
ATOM 1064 C CA . PHE A 1 132 ? 15.860 -0.358 -2.315 1.00 62.47 132 PHE A CA 1
ATOM 1065 C C . PHE A 1 132 ? 17.150 0.404 -1.993 1.00 62.47 132 PHE A C 1
ATOM 1067 O O . PHE A 1 132 ? 18.209 -0.211 -1.924 1.00 62.47 132 PHE A O 1
ATOM 1074 N N . PHE A 1 133 ? 17.017 1.696 -1.635 1.00 60.62 133 PHE A N 1
ATOM 1075 C CA . PHE A 1 133 ? 17.848 2.372 -0.623 1.00 60.62 133 PHE A CA 1
ATOM 1076 C C . PHE A 1 133 ? 17.272 3.747 -0.209 1.00 60.62 133 PHE A C 1
ATOM 1078 O O . PHE A 1 133 ? 16.957 4.553 -1.077 1.00 60.62 133 PHE A O 1
ATOM 1085 N N . TRP A 1 134 ? 17.156 4.048 1.097 1.00 55.44 134 TRP A N 1
ATOM 1086 C CA . TRP A 1 134 ? 16.492 5.284 1.576 1.00 55.44 134 TRP A CA 1
ATOM 1087 C C . TRP A 1 134 ? 17.225 6.087 2.662 1.00 55.44 134 TRP A C 1
ATOM 1089 O O . TRP A 1 134 ? 16.969 7.280 2.795 1.00 55.44 134 TRP A O 1
ATOM 1099 N N . ASP A 1 135 ? 18.128 5.491 3.442 1.00 49.91 135 ASP A N 1
ATOM 1100 C CA . ASP A 1 135 ? 18.633 6.159 4.654 1.00 49.91 135 ASP A CA 1
ATOM 1101 C C . ASP A 1 135 ? 19.787 7.139 4.373 1.00 49.91 135 ASP A C 1
ATOM 1103 O O . ASP A 1 135 ? 19.684 8.328 4.677 1.00 49.91 135 ASP A O 1
ATOM 1107 N N . LYS A 1 136 ? 20.833 6.701 3.656 1.00 61.69 136 LYS A N 1
ATOM 1108 C CA . LYS A 1 136 ? 21.946 7.582 3.243 1.00 61.69 136 LYS A CA 1
ATOM 1109 C C . LYS A 1 136 ? 21.483 8.732 2.344 1.00 61.69 136 LYS A C 1
ATOM 1111 O O . LYS A 1 136 ? 22.042 9.825 2.378 1.00 61.69 136 LYS A O 1
ATOM 1116 N N . MET A 1 137 ? 20.413 8.495 1.586 1.00 68.69 137 MET A N 1
ATOM 1117 C CA . MET A 1 137 ? 19.791 9.506 0.737 1.00 68.69 137 MET A CA 1
ATOM 1118 C C . MET A 1 137 ? 19.327 10.717 1.551 1.00 68.69 137 MET A C 1
ATOM 1120 O O . MET A 1 137 ? 19.495 11.840 1.091 1.00 68.69 137 MET A O 1
ATOM 1124 N N . ARG A 1 138 ? 18.821 10.538 2.783 1.00 65.06 138 ARG A N 1
ATOM 1125 C CA . ARG A 1 138 ? 18.374 11.670 3.617 1.00 65.06 138 ARG A CA 1
ATOM 1126 C C . ARG A 1 138 ? 19.534 12.560 4.066 1.00 65.06 138 ARG A C 1
ATOM 1128 O O . ARG A 1 138 ? 19.398 13.783 4.053 1.00 65.06 138 ARG A O 1
ATOM 1135 N N . GLU A 1 139 ? 20.670 11.964 4.427 1.00 68.00 139 GLU A N 1
ATOM 1136 C CA . GLU A 1 139 ? 21.897 12.696 4.776 1.00 68.00 139 GLU A CA 1
ATOM 1137 C C . GLU A 1 139 ? 22.386 13.540 3.589 1.00 68.00 139 GLU A C 1
ATOM 1139 O O . GLU A 1 139 ? 22.670 14.733 3.730 1.00 68.00 139 GLU A O 1
ATOM 1144 N N . TYR A 1 140 ? 22.408 12.944 2.397 1.00 82.69 140 TYR A N 1
ATOM 1145 C CA . TYR A 1 140 ? 22.792 13.623 1.163 1.00 82.69 140 TYR A CA 1
ATOM 1146 C C . TYR A 1 140 ? 21.806 14.714 0.758 1.00 82.69 140 TYR A C 1
ATOM 1148 O O . TYR A 1 140 ? 22.235 15.820 0.435 1.00 82.69 140 TYR A O 1
ATOM 1156 N N . CYS A 1 141 ? 20.499 14.485 0.887 1.00 80.12 141 CYS A N 1
ATOM 1157 C CA . CYS A 1 141 ? 19.493 15.525 0.679 1.00 80.12 141 CYS A CA 1
ATOM 1158 C C . CYS A 1 141 ? 19.714 16.734 1.603 1.00 80.12 141 CYS A C 1
ATOM 1160 O O . CYS A 1 141 ? 19.617 17.871 1.141 1.00 80.12 141 CYS A O 1
ATOM 1162 N N . LEU A 1 142 ? 20.050 16.524 2.883 1.00 77.94 142 LEU A N 1
ATOM 1163 C CA . LEU A 1 142 ? 20.352 17.622 3.809 1.00 77.94 142 LEU A CA 1
ATOM 1164 C C . LEU A 1 142 ? 21.610 18.390 3.381 1.00 77.94 142 LEU A C 1
ATOM 1166 O O . LEU A 1 142 ? 21.611 19.622 3.376 1.00 77.94 142 LEU A O 1
ATOM 1170 N N . ARG A 1 143 ? 22.669 17.677 2.985 1.00 83.50 143 ARG A N 1
ATOM 1171 C CA . ARG A 1 143 ? 23.915 18.289 2.507 1.00 83.50 143 ARG A CA 1
ATOM 1172 C C . ARG A 1 143 ? 23.695 19.100 1.229 1.00 83.50 143 ARG A C 1
ATOM 1174 O O . ARG A 1 143 ? 24.112 20.253 1.178 1.00 83.50 143 ARG A O 1
ATOM 1181 N N . LEU A 1 144 ? 22.986 18.545 0.247 1.00 87.12 144 LEU A N 1
ATOM 1182 C CA . LEU A 1 144 ? 22.636 19.235 -0.998 1.00 87.12 144 LEU A CA 1
ATOM 1183 C C . LEU A 1 144 ? 21.752 20.457 -0.732 1.00 87.12 144 LEU A C 1
ATOM 1185 O O . LEU A 1 144 ? 22.001 21.526 -1.285 1.00 87.12 144 LEU A O 1
ATOM 1189 N N . ARG A 1 145 ? 20.776 20.352 0.179 1.00 84.31 145 ARG A N 1
ATOM 1190 C CA . ARG A 1 145 ? 19.955 21.495 0.605 1.00 84.31 145 ARG A CA 1
ATOM 1191 C C . ARG A 1 145 ? 20.804 22.609 1.211 1.00 84.31 145 ARG A C 1
ATOM 1193 O O . ARG A 1 145 ? 20.584 23.776 0.888 1.00 84.31 145 ARG A O 1
ATOM 1200 N N . ASN A 1 146 ? 21.766 22.268 2.066 1.00 85.50 146 ASN A N 1
ATOM 1201 C CA . ASN A 1 146 ? 22.681 23.248 2.647 1.00 85.50 146 ASN A CA 1
ATOM 1202 C C . ASN A 1 146 ? 23.537 23.910 1.561 1.00 85.50 146 ASN A C 1
ATOM 1204 O O . ASN A 1 146 ? 23.651 25.128 1.564 1.00 85.50 146 ASN A O 1
ATOM 1208 N N . MET A 1 147 ? 24.048 23.150 0.585 1.00 87.75 147 MET A N 1
ATOM 1209 C CA . MET A 1 147 ? 24.811 23.703 -0.545 1.00 87.75 147 MET A CA 1
ATOM 1210 C C . MET A 1 147 ? 23.981 24.679 -1.389 1.00 87.75 147 MET A C 1
ATOM 1212 O O . MET A 1 147 ? 24.449 25.773 -1.698 1.00 87.75 147 MET A O 1
ATOM 1216 N N . VAL A 1 148 ? 22.728 24.330 -1.698 1.00 88.25 148 VAL A N 1
ATOM 1217 C CA . VAL A 1 148 ? 21.786 25.227 -2.392 1.00 88.25 148 VAL A CA 1
ATOM 1218 C C . VAL A 1 148 ? 21.504 26.482 -1.557 1.00 88.25 148 VAL A C 1
ATOM 1220 O O . VAL A 1 148 ? 21.510 27.591 -2.086 1.00 88.25 148 VAL A O 1
ATOM 1223 N N . THR A 1 149 ? 21.303 26.328 -0.245 1.00 87.12 149 THR A N 1
ATOM 1224 C CA . THR A 1 149 ? 21.054 27.448 0.684 1.00 87.12 149 THR A CA 1
ATOM 1225 C C . THR A 1 149 ? 22.266 28.379 0.786 1.00 87.12 149 THR A C 1
ATOM 1227 O O . THR A 1 149 ? 22.110 29.594 0.864 1.00 87.12 149 THR A O 1
ATOM 1230 N N . SER A 1 150 ? 23.474 27.823 0.726 1.00 88.50 150 SER A N 1
ATOM 1231 C CA . SER A 1 150 ? 24.740 28.558 0.684 1.00 88.50 150 SER A CA 1
ATOM 1232 C C . SER A 1 150 ? 25.081 29.125 -0.700 1.00 88.50 150 SER A C 1
ATOM 1234 O O . SER A 1 150 ? 26.173 29.657 -0.864 1.00 88.50 150 SER A O 1
ATOM 1236 N N . GLN A 1 151 ? 24.170 29.034 -1.678 1.00 90.38 151 GLN A N 1
ATOM 1237 C CA . GLN A 1 151 ? 24.348 29.532 -3.048 1.00 90.38 151 GLN A CA 1
ATOM 1238 C C . GLN A 1 151 ? 25.585 28.956 -3.765 1.00 90.38 151 GLN A C 1
ATOM 1240 O O . GLN A 1 151 ? 26.215 29.649 -4.563 1.00 90.38 151 GLN A O 1
ATOM 1245 N N . ALA A 1 152 ? 25.923 27.689 -3.498 1.00 87.19 152 ALA A N 1
ATOM 1246 C CA . ALA A 1 152 ? 26.992 26.988 -4.207 1.00 87.19 152 ALA A CA 1
ATOM 1247 C C . ALA A 1 152 ? 26.751 26.976 -5.728 1.00 87.19 152 ALA A C 1
ATOM 1249 O O . ALA A 1 152 ? 25.605 26.991 -6.200 1.00 87.19 152 ALA A O 1
ATOM 1250 N N . PHE A 1 153 ? 27.828 26.922 -6.511 1.00 88.44 153 PHE A N 1
ATOM 1251 C CA . PHE A 1 153 ? 27.717 26.851 -7.962 1.00 88.44 153 PHE A CA 1
ATOM 1252 C C . PHE A 1 153 ? 27.098 25.515 -8.390 1.00 88.44 153 PHE A C 1
ATOM 1254 O O . PHE A 1 153 ? 27.313 24.470 -7.776 1.00 88.44 153 PHE A O 1
ATOM 1261 N N . LYS A 1 154 ? 26.347 25.521 -9.501 1.00 87.25 154 LYS A N 1
ATOM 1262 C CA . LYS A 1 154 ? 25.714 24.301 -10.037 1.00 87.25 154 LYS A CA 1
ATOM 1263 C C . LYS A 1 154 ? 26.721 23.176 -10.305 1.00 87.25 154 LYS A C 1
ATOM 1265 O O . LYS A 1 154 ? 26.369 22.015 -10.140 1.00 87.25 154 LYS A O 1
ATOM 1270 N N . THR A 1 155 ? 27.946 23.521 -10.698 1.00 89.31 155 THR A N 1
ATOM 1271 C CA . THR A 1 155 ? 29.041 22.567 -10.917 1.00 89.31 155 THR A CA 1
ATOM 1272 C C . THR A 1 155 ? 29.457 21.884 -9.618 1.00 89.31 155 THR A C 1
ATOM 1274 O O . THR A 1 155 ? 29.498 20.666 -9.573 1.00 89.31 155 THR A O 1
ATOM 1277 N N . GLU A 1 156 ? 29.630 22.639 -8.530 1.00 87.50 156 GLU A N 1
ATOM 1278 C CA . GLU A 1 156 ? 29.991 22.087 -7.215 1.00 87.50 156 GLU A CA 1
ATOM 1279 C C . GLU A 1 156 ? 28.898 21.166 -6.663 1.00 87.50 156 GLU A C 1
ATOM 1281 O O . GLU A 1 156 ? 29.185 20.148 -6.036 1.00 87.50 156 GLU A O 1
ATOM 1286 N N . ILE A 1 157 ? 27.629 21.515 -6.900 1.00 87.31 157 ILE A N 1
ATOM 1287 C CA . ILE A 1 157 ? 26.490 20.670 -6.532 1.00 87.31 157 ILE A CA 1
ATOM 1288 C C . ILE A 1 157 ? 26.502 19.375 -7.351 1.00 87.31 157 ILE A C 1
ATOM 1290 O O . ILE A 1 157 ? 26.284 18.312 -6.778 1.00 87.31 157 ILE A O 1
ATOM 1294 N N . SER A 1 158 ? 26.777 19.451 -8.657 1.00 87.81 158 SER A N 1
ATOM 1295 C CA . SER A 1 158 ? 26.883 18.273 -9.527 1.00 87.81 158 SER A CA 1
ATOM 1296 C C . SER A 1 158 ? 28.008 17.341 -9.078 1.00 87.81 158 SER A C 1
ATOM 1298 O O . SER A 1 158 ? 27.755 16.165 -8.844 1.00 87.81 158 SER A O 1
ATOM 1300 N N . ASP A 1 159 ? 29.209 17.876 -8.851 1.00 89.19 159 ASP A N 1
ATOM 1301 C CA . ASP A 1 159 ? 30.369 17.091 -8.415 1.00 89.19 159 ASP A CA 1
ATOM 1302 C C . ASP A 1 159 ? 30.111 16.415 -7.057 1.00 89.19 159 ASP A C 1
ATOM 1304 O O . ASP A 1 159 ? 30.495 15.268 -6.816 1.00 89.19 159 ASP A O 1
ATOM 1308 N N . ALA A 1 160 ? 29.415 17.111 -6.152 1.00 88.31 160 ALA A N 1
ATOM 1309 C CA . ALA A 1 160 ? 29.027 16.550 -4.867 1.00 88.31 160 ALA A CA 1
ATOM 1310 C C . ALA A 1 160 ? 27.966 15.446 -5.008 1.00 88.31 160 ALA A C 1
ATOM 1312 O O . ALA A 1 160 ? 28.039 14.464 -4.270 1.00 88.31 160 ALA A O 1
ATOM 1313 N N . ILE A 1 161 ? 27.010 15.576 -5.939 1.00 85.69 161 ILE A N 1
ATOM 1314 C CA . ILE A 1 161 ? 26.051 14.508 -6.266 1.00 85.69 161 ILE A CA 1
ATOM 1315 C C . ILE A 1 161 ? 26.797 13.280 -6.786 1.00 85.69 161 ILE A C 1
ATOM 1317 O O . ILE A 1 161 ? 26.534 12.186 -6.295 1.00 85.69 161 ILE A O 1
ATOM 1321 N N . ASP A 1 162 ? 27.745 13.444 -7.707 1.00 86.75 162 ASP A N 1
ATOM 1322 C CA . ASP A 1 162 ? 28.489 12.323 -8.290 1.00 86.75 162 ASP A CA 1
ATOM 1323 C C . ASP A 1 162 ? 29.278 11.550 -7.221 1.00 86.75 162 ASP A C 1
ATOM 1325 O O . ASP A 1 162 ? 29.166 10.325 -7.128 1.00 86.75 162 ASP A O 1
ATOM 1329 N N . GLY A 1 163 ? 29.979 12.256 -6.325 1.00 86.94 163 GLY A N 1
ATOM 1330 C CA . GLY A 1 163 ? 30.680 11.622 -5.202 1.00 86.94 163 GLY A CA 1
ATOM 1331 C C . GLY A 1 163 ? 29.739 10.932 -4.203 1.00 86.94 163 GLY A C 1
ATOM 1332 O O . GLY A 1 163 ? 30.018 9.830 -3.729 1.00 86.94 163 GLY A O 1
ATOM 1333 N N . MET A 1 164 ? 28.585 11.540 -3.902 1.00 85.56 164 MET A N 1
ATOM 1334 C CA . MET A 1 164 ? 27.553 10.920 -3.059 1.00 85.56 164 MET A CA 1
ATOM 1335 C C . MET A 1 164 ? 26.970 9.659 -3.707 1.00 85.56 164 MET A C 1
ATOM 1337 O O . MET A 1 164 ? 26.740 8.661 -3.025 1.00 85.56 164 MET A O 1
ATOM 1341 N N . MET A 1 165 ? 26.746 9.684 -5.021 1.00 82.19 165 MET A N 1
ATOM 1342 C CA . MET A 1 165 ? 26.237 8.544 -5.779 1.00 82.19 165 MET A CA 1
ATOM 1343 C C . MET A 1 165 ? 27.235 7.388 -5.810 1.00 82.19 165 MET A C 1
ATOM 1345 O O . MET A 1 165 ? 26.814 6.240 -5.673 1.00 82.19 165 MET A O 1
ATOM 1349 N N . GLU A 1 166 ? 28.538 7.662 -5.912 1.00 83.75 166 GLU A N 1
ATOM 1350 C CA . GLU A 1 166 ? 29.580 6.636 -5.800 1.00 83.75 166 GLU A CA 1
ATOM 1351 C C . GLU A 1 166 ? 29.557 5.957 -4.419 1.00 83.75 166 GLU A C 1
ATOM 1353 O O . GLU A 1 166 ? 29.573 4.726 -4.318 1.00 83.75 166 GLU A O 1
ATOM 1358 N N . GLU A 1 167 ? 29.439 6.741 -3.342 1.00 79.94 167 GLU A N 1
ATOM 1359 C CA . GLU A 1 167 ? 29.321 6.215 -1.980 1.00 79.94 167 GLU A CA 1
ATOM 1360 C C . GLU A 1 167 ? 28.039 5.388 -1.785 1.00 79.94 167 GLU A C 1
ATOM 1362 O O . GLU A 1 167 ? 28.110 4.283 -1.235 1.00 79.94 167 GLU A O 1
ATOM 1367 N N . VAL A 1 168 ? 26.881 5.872 -2.268 1.00 79.00 168 VAL A N 1
ATOM 1368 C CA . VAL A 1 168 ? 25.629 5.090 -2.268 1.00 79.00 168 VAL A CA 1
ATOM 1369 C C . VAL A 1 168 ? 25.842 3.780 -3.008 1.00 79.00 168 VAL A C 1
ATOM 1371 O O . VAL A 1 168 ? 25.554 2.718 -2.458 1.00 79.00 168 VAL A O 1
ATOM 1374 N N . TYR A 1 169 ? 26.363 3.839 -4.233 1.00 76.38 169 TYR A N 1
ATOM 1375 C CA . TYR A 1 169 ? 26.538 2.666 -5.078 1.00 76.38 169 TYR A CA 1
ATOM 1376 C C . TYR A 1 169 ? 27.462 1.637 -4.427 1.00 76.38 169 TYR A C 1
ATOM 1378 O O . TYR A 1 169 ? 27.180 0.437 -4.468 1.00 76.38 169 TYR A O 1
ATOM 1386 N N . ARG A 1 170 ? 28.529 2.090 -3.762 1.00 77.75 170 ARG A N 1
ATOM 1387 C CA . ARG A 1 170 ? 29.451 1.222 -3.027 1.00 77.75 170 ARG A CA 1
ATOM 1388 C C . ARG A 1 170 ? 28.776 0.547 -1.836 1.00 77.75 170 ARG A C 1
ATOM 1390 O O . ARG A 1 170 ? 28.912 -0.665 -1.682 1.00 77.75 170 ARG A O 1
ATOM 1397 N N . VAL A 1 171 ? 28.052 1.296 -1.002 1.00 71.75 171 VAL A N 1
ATOM 1398 C CA . VAL A 1 171 ? 27.334 0.733 0.157 1.00 71.75 171 VAL A CA 1
ATOM 1399 C C . VAL A 1 171 ? 26.273 -0.264 -0.306 1.00 71.75 171 VAL A C 1
ATOM 1401 O O . VAL A 1 171 ? 26.212 -1.378 0.209 1.00 71.75 171 VAL A O 1
ATOM 1404 N N . VAL A 1 172 ? 25.493 0.100 -1.325 1.00 70.81 172 VAL A N 1
ATOM 1405 C CA . VAL A 1 172 ? 24.472 -0.766 -1.927 1.00 70.81 172 VAL A CA 1
ATOM 1406 C C . VAL A 1 172 ? 25.103 -2.037 -2.490 1.00 70.81 172 VAL A C 1
ATOM 1408 O O . VAL A 1 172 ? 24.655 -3.129 -2.154 1.00 70.81 172 VAL A O 1
ATOM 1411 N N . SER A 1 173 ? 26.186 -1.919 -3.258 1.00 77.12 173 SER A N 1
ATOM 1412 C CA . SER A 1 173 ? 26.877 -3.074 -3.839 1.00 77.12 173 SER A CA 1
ATOM 1413 C C . SER A 1 173 ? 27.463 -4.006 -2.774 1.00 77.12 173 SER A C 1
ATOM 1415 O O . SER A 1 173 ? 27.432 -5.220 -2.947 1.00 77.12 173 SER A O 1
ATOM 1417 N N . ILE A 1 174 ? 27.961 -3.473 -1.650 1.00 74.19 174 ILE A N 1
ATOM 1418 C CA . ILE A 1 174 ? 28.475 -4.285 -0.532 1.00 74.19 174 ILE A CA 1
ATOM 1419 C C . ILE A 1 174 ? 27.336 -4.997 0.209 1.00 74.19 174 ILE A C 1
ATOM 1421 O O . ILE A 1 174 ? 27.466 -6.169 0.554 1.00 74.19 174 ILE A O 1
ATOM 1425 N N . CYS A 1 175 ? 26.231 -4.300 0.483 1.00 68.06 175 CYS A N 1
ATOM 1426 C CA . CYS A 1 175 ? 25.143 -4.834 1.302 1.00 68.06 175 CYS A CA 1
ATOM 1427 C C . CYS A 1 175 ? 24.181 -5.744 0.528 1.00 68.06 175 CYS A C 1
ATOM 1429 O O . CYS A 1 175 ? 23.638 -6.680 1.113 1.00 68.06 175 CYS A O 1
ATOM 1431 N N . LEU A 1 176 ? 23.935 -5.452 -0.752 1.00 68.69 176 LEU A N 1
ATOM 1432 C CA . LEU A 1 176 ? 22.903 -6.095 -1.575 1.00 68.69 176 LEU A CA 1
ATOM 1433 C C . LEU A 1 176 ? 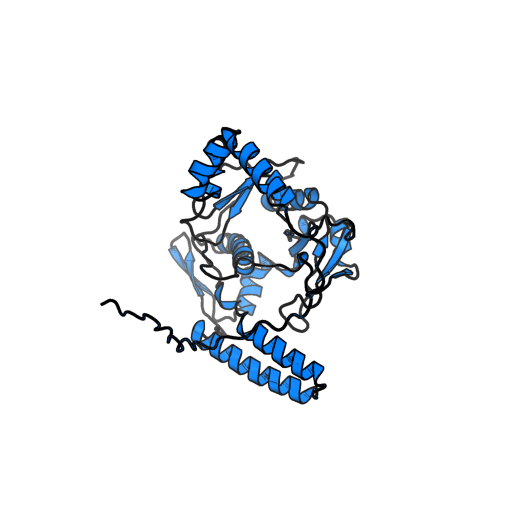23.470 -6.831 -2.799 1.00 68.69 176 LEU A C 1
ATOM 1435 O O . LEU A 1 176 ? 22.733 -7.576 -3.445 1.00 68.69 176 LEU A O 1
ATOM 1439 N N . GLY A 1 177 ? 24.760 -6.658 -3.099 1.00 71.88 177 GLY A N 1
ATOM 1440 C CA . GLY A 1 177 ? 25.371 -7.097 -4.351 1.00 71.88 177 GLY A CA 1
ATOM 1441 C C . GLY A 1 177 ? 25.175 -6.078 -5.477 1.00 71.88 177 GLY A C 1
ATOM 1442 O O . GLY A 1 177 ? 24.311 -5.202 -5.408 1.00 71.88 177 GLY A O 1
ATOM 1443 N N . SER A 1 178 ? 25.991 -6.179 -6.528 1.00 73.31 178 SER A N 1
ATOM 1444 C CA . SER A 1 178 ? 25.805 -5.358 -7.726 1.00 73.31 178 SER A CA 1
ATOM 1445 C C . SER A 1 178 ? 24.682 -5.957 -8.582 1.00 73.31 178 SER A C 1
ATOM 1447 O O . SER A 1 178 ? 24.700 -7.167 -8.839 1.00 73.31 178 SER A O 1
ATOM 1449 N N . PRO A 1 179 ? 23.701 -5.153 -9.026 1.00 74.56 179 PRO A N 1
ATOM 1450 C CA . PRO A 1 179 ? 22.636 -5.652 -9.878 1.00 74.56 179 PRO A CA 1
ATOM 1451 C C . PRO A 1 179 ? 23.212 -6.174 -11.206 1.00 74.56 179 PRO A C 1
ATOM 1453 O O . PRO A 1 179 ? 24.089 -5.523 -11.775 1.00 74.56 179 PRO A O 1
ATOM 1456 N N . PRO A 1 180 ? 22.753 -7.330 -11.716 1.00 78.50 180 PRO A N 1
ATOM 1457 C CA . PRO A 1 180 ? 23.307 -7.901 -12.938 1.00 78.50 180 PRO A CA 1
ATOM 1458 C C . PRO A 1 180 ? 22.942 -7.044 -14.157 1.00 78.50 180 PRO A C 1
ATOM 1460 O O . PRO A 1 180 ? 21.774 -6.706 -14.352 1.00 78.50 180 PRO A O 1
ATOM 1463 N N . GLU A 1 181 ? 23.927 -6.742 -15.007 1.00 83.56 181 GLU A N 1
ATOM 1464 C CA . GLU A 1 181 ? 23.688 -6.087 -16.304 1.00 83.56 181 GLU A CA 1
ATOM 1465 C C . GLU A 1 181 ? 22.902 -7.003 -17.250 1.00 83.56 181 GLU A C 1
ATOM 1467 O O . GLU A 1 181 ? 22.000 -6.561 -17.958 1.00 83.56 181 GLU A O 1
ATOM 1472 N N . SER A 1 182 ? 23.208 -8.301 -17.210 1.00 90.69 182 SER A N 1
ATOM 1473 C CA . SER A 1 182 ? 22.462 -9.355 -17.889 1.00 90.69 182 SER A CA 1
ATOM 1474 C C . SER A 1 182 ? 22.412 -10.613 -17.031 1.00 90.69 182 SER A C 1
ATOM 1476 O O . SER A 1 182 ? 23.280 -10.848 -16.187 1.00 90.69 182 SER A O 1
ATOM 1478 N N . PHE A 1 183 ? 21.385 -11.429 -17.235 1.00 89.88 183 PHE A N 1
ATOM 1479 C CA . PHE A 1 183 ? 21.247 -12.711 -16.561 1.00 89.88 183 PHE A CA 1
ATOM 1480 C C . PHE A 1 183 ? 20.649 -13.763 -17.492 1.00 89.88 183 PHE A C 1
ATOM 1482 O O . PHE A 1 183 ? 20.053 -13.466 -18.526 1.00 89.88 183 PHE A O 1
ATOM 1489 N N . THR A 1 184 ? 20.830 -15.022 -17.109 1.00 95.38 184 THR A N 1
ATOM 1490 C CA . THR A 1 184 ? 20.071 -16.154 -17.635 1.00 95.38 184 THR A CA 1
ATOM 1491 C C . THR A 1 184 ? 19.224 -16.687 -16.490 1.00 95.38 184 THR A C 1
ATOM 1493 O O . THR A 1 184 ? 19.768 -17.054 -15.451 1.00 95.38 184 THR A O 1
ATOM 1496 N N . TRP A 1 185 ? 17.908 -16.715 -16.668 1.00 94.31 185 TRP A N 1
ATOM 1497 C CA . TRP A 1 185 ? 16.986 -17.312 -15.712 1.00 94.31 185 TRP A CA 1
ATOM 1498 C C . TRP A 1 185 ? 16.641 -18.736 -16.140 1.00 94.31 185 TRP A C 1
ATOM 1500 O O . TRP A 1 185 ? 16.163 -18.970 -17.250 1.00 94.31 185 TRP A O 1
ATOM 1510 N N . GLU A 1 186 ? 16.908 -19.687 -15.252 1.00 96.06 186 GLU A N 1
ATOM 1511 C CA . GLU A 1 186 ? 16.635 -21.108 -15.440 1.00 96.06 186 GLU A CA 1
ATOM 1512 C C . GLU A 1 186 ? 15.598 -21.551 -14.410 1.00 96.06 186 GLU A C 1
ATOM 1514 O O . GLU A 1 186 ? 15.714 -21.226 -13.227 1.00 96.06 186 GLU A O 1
ATOM 1519 N N . TYR A 1 187 ? 14.572 -22.277 -14.850 1.00 94.81 187 TYR A N 1
ATOM 1520 C CA . TYR A 1 187 ? 13.503 -22.748 -13.970 1.00 94.81 187 TYR A CA 1
ATOM 1521 C C . TYR A 1 187 ? 12.902 -24.062 -14.471 1.00 94.81 187 TYR A C 1
ATOM 1523 O O . TYR A 1 187 ? 13.175 -24.516 -15.585 1.00 94.81 187 TYR A O 1
ATOM 1531 N N . ARG A 1 188 ? 12.085 -24.689 -13.621 1.00 93.31 188 ARG A N 1
ATOM 1532 C CA . ARG A 1 188 ? 11.220 -25.802 -14.012 1.00 93.31 188 ARG A CA 1
ATOM 1533 C C . ARG A 1 188 ? 9.762 -25.397 -13.870 1.00 93.31 188 ARG A C 1
ATOM 1535 O O . ARG A 1 188 ? 9.408 -24.753 -12.885 1.00 93.31 188 ARG A O 1
ATOM 1542 N N . ASP A 1 189 ? 8.949 -25.753 -14.856 1.00 93.50 189 ASP A N 1
ATOM 1543 C CA . ASP A 1 189 ? 7.498 -25.564 -14.791 1.00 93.50 189 ASP A CA 1
ATOM 1544 C C . ASP A 1 189 ? 6.836 -26.610 -13.873 1.00 93.50 189 ASP A C 1
ATOM 1546 O O . ASP A 1 189 ? 7.499 -27.496 -13.316 1.00 93.50 189 ASP A O 1
ATOM 1550 N N . LYS A 1 190 ? 5.513 -26.515 -13.704 1.00 91.38 190 LYS A N 1
ATOM 1551 C CA . LYS A 1 190 ? 4.718 -27.477 -12.921 1.00 91.38 190 LYS A CA 1
ATOM 1552 C C . LYS A 1 190 ? 4.796 -28.909 -13.460 1.00 91.38 190 LYS A C 1
ATOM 1554 O O . LYS A 1 190 ? 4.661 -29.859 -12.689 1.00 91.38 190 LYS A O 1
ATOM 1559 N N . GLU A 1 191 ? 5.063 -29.088 -14.750 1.00 95.25 191 GLU A N 1
ATOM 1560 C CA . GLU A 1 191 ? 5.276 -30.388 -15.394 1.00 95.25 191 GLU A CA 1
ATOM 1561 C C . GLU A 1 191 ? 6.720 -30.899 -15.248 1.00 95.25 191 GLU A C 1
ATOM 1563 O O . GLU A 1 191 ? 7.048 -31.987 -15.725 1.00 95.25 191 GLU A O 1
ATOM 1568 N N . LYS A 1 192 ? 7.573 -30.161 -14.526 1.00 93.31 192 LYS A N 1
ATOM 1569 C CA . LYS A 1 192 ? 8.996 -30.437 -14.279 1.00 93.31 192 LYS A CA 1
ATOM 1570 C C . LYS A 1 192 ? 9.887 -30.303 -15.518 1.00 93.31 192 LYS A C 1
ATOM 1572 O O . LYS A 1 192 ? 11.063 -30.692 -15.450 1.00 93.31 192 LYS A O 1
ATOM 1577 N N . ASN A 1 193 ? 9.395 -29.725 -16.612 1.00 95.81 193 ASN A N 1
ATOM 1578 C CA . ASN A 1 193 ? 10.208 -29.430 -17.789 1.00 95.81 193 ASN A CA 1
ATOM 1579 C C . ASN A 1 193 ? 11.170 -28.288 -17.480 1.00 95.81 193 ASN A C 1
ATOM 1581 O O . ASN A 1 193 ? 10.828 -27.338 -16.782 1.00 95.81 193 ASN A O 1
ATOM 1585 N N . PHE A 1 194 ? 12.393 -28.393 -17.992 1.00 96.50 194 PHE A N 1
ATOM 1586 C CA . PHE A 1 194 ? 13.409 -27.361 -17.825 1.00 96.50 194 PHE A CA 1
ATOM 1587 C C . PHE A 1 194 ? 13.237 -26.259 -18.869 1.00 96.50 194 PHE A C 1
ATOM 1589 O O . PHE A 1 194 ? 13.117 -26.545 -20.060 1.00 96.50 194 PHE A O 1
ATOM 1596 N N . HIS A 1 195 ? 13.313 -25.013 -18.414 1.00 95.88 195 HIS A N 1
ATOM 1597 C CA . HIS A 1 195 ? 13.250 -23.816 -19.239 1.00 95.88 195 HIS A CA 1
ATOM 1598 C C . HIS A 1 195 ? 14.441 -22.910 -18.950 1.00 95.88 195 HIS A C 1
ATOM 1600 O O . HIS A 1 195 ? 14.950 -22.855 -17.828 1.00 95.88 195 HIS A O 1
ATOM 1606 N N . ARG A 1 196 ? 14.855 -22.161 -19.971 1.00 95.69 196 ARG A N 1
ATOM 1607 C CA . ARG A 1 196 ? 15.944 -21.191 -19.891 1.00 95.69 196 ARG A CA 1
ATOM 1608 C C . ARG A 1 196 ? 15.587 -19.946 -20.690 1.00 95.69 196 ARG A C 1
ATOM 1610 O O . ARG A 1 196 ? 15.236 -20.046 -21.862 1.00 95.69 196 ARG A O 1
ATOM 1617 N N . ILE A 1 197 ? 15.709 -18.786 -20.057 1.00 94.12 197 ILE A N 1
ATOM 1618 C CA . ILE A 1 197 ? 15.426 -17.474 -20.640 1.00 94.12 197 ILE A CA 1
ATOM 1619 C C . ILE A 1 197 ? 16.670 -16.601 -20.449 1.00 94.12 197 ILE A C 1
ATOM 1621 O O . ILE A 1 197 ? 17.049 -16.295 -19.320 1.00 94.12 197 ILE A O 1
ATOM 1625 N N . GLY A 1 198 ? 17.346 -16.248 -21.544 1.00 92.19 198 GLY A N 1
ATOM 1626 C CA . GLY A 1 198 ? 18.551 -15.412 -21.536 1.00 92.19 198 GLY A CA 1
ATOM 1627 C C . GLY A 1 198 ? 19.697 -15.935 -22.409 1.00 92.19 198 GLY A C 1
ATOM 1628 O O . GLY A 1 198 ? 19.592 -17.026 -22.978 1.00 92.19 198 GLY A O 1
ATOM 1629 N N . PRO A 1 199 ? 20.805 -15.177 -22.504 1.00 94.31 199 PRO A N 1
ATOM 1630 C CA . PRO A 1 199 ? 21.101 -13.963 -21.734 1.00 94.31 199 PRO A CA 1
ATOM 1631 C C . PRO A 1 199 ? 20.267 -12.751 -22.171 1.00 94.31 199 PRO A C 1
ATOM 1633 O O . PRO A 1 199 ? 20.014 -12.572 -23.356 1.00 94.31 199 PRO A O 1
ATOM 1636 N N . LEU A 1 200 ? 19.845 -11.936 -21.206 1.00 94.56 200 LEU A N 1
ATOM 1637 C CA . LEU A 1 200 ? 19.080 -10.702 -21.421 1.00 94.56 200 LEU A CA 1
ATOM 1638 C C . LEU A 1 200 ? 19.245 -9.749 -20.236 1.00 94.56 200 LEU A C 1
ATOM 1640 O O . LEU A 1 200 ? 19.579 -10.164 -19.123 1.00 94.56 200 LEU A O 1
ATOM 1644 N N . THR A 1 201 ? 19.014 -8.467 -20.478 1.00 91.06 201 THR A N 1
ATOM 1645 C CA . THR A 1 201 ? 19.033 -7.415 -19.458 1.00 91.06 201 THR A CA 1
ATOM 1646 C C . THR A 1 201 ? 17.731 -7.403 -18.641 1.00 91.06 201 THR A C 1
ATOM 1648 O O . THR A 1 201 ? 16.677 -7.809 -19.139 1.00 91.06 201 THR A O 1
ATOM 1651 N N . PRO A 1 202 ? 17.725 -6.864 -17.406 1.00 86.25 202 PRO A N 1
ATOM 1652 C CA . PRO A 1 202 ? 16.487 -6.667 -16.640 1.00 86.25 202 PRO A CA 1
ATOM 1653 C C . PRO A 1 202 ? 15.401 -5.879 -17.387 1.00 86.25 202 PRO A C 1
ATOM 1655 O O . PRO A 1 202 ? 14.209 -6.150 -17.228 1.00 86.25 202 PRO A O 1
ATOM 1658 N N . LEU A 1 203 ? 15.800 -4.925 -18.236 1.00 85.88 203 LEU A N 1
ATOM 1659 C CA . LEU A 1 203 ? 14.867 -4.123 -19.023 1.00 85.88 203 LEU A CA 1
ATOM 1660 C C . LEU A 1 203 ? 14.228 -4.926 -20.163 1.00 85.88 203 LEU A C 1
ATOM 1662 O O . LEU A 1 203 ? 13.026 -4.790 -20.396 1.00 85.88 203 LEU A O 1
ATOM 1666 N N . GLU A 1 204 ? 15.003 -5.759 -20.855 1.00 93.81 204 GLU A N 1
ATOM 1667 C CA . GLU A 1 204 ? 14.488 -6.687 -21.871 1.00 93.81 204 GLU A CA 1
ATOM 1668 C C . GLU A 1 204 ? 13.552 -7.713 -21.233 1.00 93.81 204 GLU A C 1
ATOM 1670 O O . GLU A 1 204 ? 12.436 -7.894 -21.717 1.00 93.81 204 GLU A O 1
ATOM 1675 N N . PHE A 1 205 ? 13.923 -8.270 -20.073 1.00 92.62 205 PHE A N 1
ATOM 1676 C CA . PHE A 1 205 ? 13.056 -9.183 -19.324 1.00 92.62 205 PHE A CA 1
ATOM 1677 C C . PHE A 1 205 ? 11.686 -8.568 -19.046 1.00 92.62 205 PHE A C 1
ATOM 1679 O O . PHE A 1 205 ? 10.646 -9.174 -19.316 1.00 92.62 205 PHE A O 1
ATOM 1686 N N . TYR A 1 206 ? 11.683 -7.335 -18.528 1.00 89.44 206 TYR A N 1
ATOM 1687 C CA . TYR A 1 206 ? 10.450 -6.613 -18.267 1.00 89.44 206 TYR A CA 1
ATOM 1688 C C . TYR A 1 206 ? 9.665 -6.393 -19.561 1.00 89.44 206 TYR A C 1
ATOM 1690 O O . TYR A 1 206 ? 8.487 -6.730 -19.619 1.00 89.44 206 TYR A O 1
ATOM 1698 N N . ARG A 1 207 ? 10.293 -5.862 -20.614 1.00 93.75 207 ARG A N 1
ATOM 1699 C CA . ARG A 1 207 ? 9.603 -5.512 -21.866 1.00 93.75 207 ARG A CA 1
ATOM 1700 C C . ARG A 1 207 ? 9.013 -6.721 -22.589 1.00 93.75 207 ARG A C 1
ATOM 1702 O O . ARG A 1 207 ? 7.907 -6.609 -23.109 1.00 93.75 207 ARG A O 1
ATOM 1709 N N . GLU A 1 208 ? 9.718 -7.844 -22.615 1.00 95.56 208 GLU A N 1
ATOM 1710 C CA . GLU A 1 208 ? 9.339 -9.023 -23.402 1.00 95.56 208 GLU A CA 1
ATOM 1711 C C . GLU A 1 208 ? 8.444 -9.994 -22.626 1.00 95.56 208 GLU A C 1
ATOM 1713 O O . GLU A 1 208 ? 7.516 -10.588 -23.186 1.00 95.56 208 GLU A O 1
ATOM 1718 N N . HIS A 1 209 ? 8.685 -10.155 -21.322 1.00 93.88 209 HIS A N 1
ATOM 1719 C CA . HIS A 1 209 ? 8.035 -11.202 -20.535 1.00 93.88 209 HIS A CA 1
ATOM 1720 C C . HIS A 1 209 ? 7.027 -10.680 -19.510 1.00 93.88 209 HIS A C 1
ATOM 1722 O O . HIS A 1 209 ? 6.075 -11.404 -19.209 1.00 93.88 209 HIS A O 1
ATOM 1728 N N . VAL A 1 210 ? 7.177 -9.441 -19.025 1.00 91.88 210 VAL A N 1
ATOM 1729 C CA . VAL A 1 210 ? 6.320 -8.869 -17.970 1.00 91.88 210 VAL A CA 1
ATOM 1730 C C . VAL A 1 210 ? 5.329 -7.840 -18.516 1.00 91.88 210 VAL A C 1
ATOM 1732 O O . VAL A 1 210 ? 4.128 -8.021 -18.350 1.00 91.88 210 VAL A O 1
ATOM 1735 N N . LYS A 1 211 ? 5.790 -6.795 -19.214 1.00 93.38 211 LYS A N 1
ATOM 1736 C CA . LYS A 1 211 ? 4.983 -5.675 -19.728 1.00 93.38 211 LYS A CA 1
ATOM 1737 C C . LYS A 1 211 ? 3.760 -6.121 -20.547 1.00 93.38 211 LYS A C 1
ATOM 1739 O O . LYS A 1 211 ? 2.706 -5.524 -20.346 1.00 93.38 211 LYS A O 1
ATOM 1744 N N . PRO A 1 212 ? 3.821 -7.167 -21.400 1.00 95.94 212 PRO A N 1
ATOM 1745 C CA . PRO A 1 212 ? 2.643 -7.638 -22.136 1.00 95.94 212 PRO A CA 1
ATOM 1746 C C . PRO A 1 212 ? 1.542 -8.234 -21.247 1.00 95.94 212 PRO A C 1
ATOM 1748 O O . PRO A 1 212 ? 0.402 -8.351 -21.683 1.00 95.94 212 PRO A O 1
ATOM 1751 N N . LEU A 1 213 ? 1.882 -8.645 -20.023 1.00 91.62 213 LEU A N 1
ATOM 1752 C CA . LEU A 1 213 ? 0.956 -9.206 -19.039 1.00 91.62 213 LEU A CA 1
ATOM 1753 C C . LEU A 1 213 ? 0.536 -8.181 -17.989 1.00 91.62 213 LEU A C 1
ATOM 1755 O O . LEU A 1 213 ? -0.617 -8.134 -17.573 1.00 91.62 213 LEU A O 1
ATOM 1759 N N . TYR A 1 214 ? 1.501 -7.385 -17.537 1.00 90.50 214 TYR A N 1
ATOM 1760 C CA .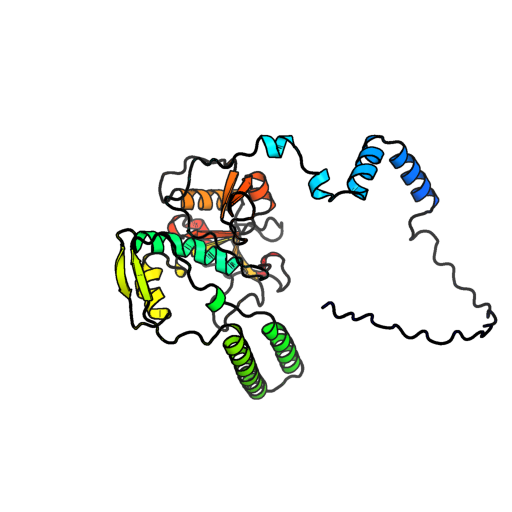 TYR A 1 214 ? 1.343 -6.391 -16.497 1.00 90.50 214 TYR A CA 1
ATOM 1761 C C . TYR A 1 214 ? 2.138 -5.145 -16.877 1.00 90.50 214 TYR A C 1
ATOM 1763 O O . TYR A 1 214 ? 3.316 -4.990 -16.552 1.00 90.50 214 TYR A O 1
ATOM 1771 N N . ASN A 1 215 ? 1.477 -4.241 -17.593 1.00 93.56 215 ASN A N 1
ATOM 1772 C CA . ASN A 1 215 ? 2.043 -2.944 -17.912 1.00 93.56 215 ASN A CA 1
ATOM 1773 C C . ASN A 1 215 ? 1.772 -1.957 -16.772 1.00 93.56 215 ASN A C 1
ATOM 1775 O O . ASN A 1 215 ? 0.614 -1.638 -16.479 1.00 93.56 215 ASN A O 1
ATOM 1779 N N . VAL A 1 216 ? 2.842 -1.446 -16.159 1.00 89.25 216 VAL A N 1
ATOM 1780 C CA . VAL A 1 216 ? 2.762 -0.430 -15.095 1.00 89.25 216 VAL A CA 1
ATOM 1781 C C . VAL A 1 216 ? 2.213 0.907 -15.602 1.00 89.25 216 VAL A C 1
ATOM 1783 O O . VAL A 1 216 ? 1.657 1.678 -14.829 1.00 89.25 216 VAL A O 1
ATOM 1786 N N . GLU A 1 217 ? 2.338 1.196 -16.902 1.00 92.38 217 GLU A N 1
ATOM 1787 C CA . GLU A 1 217 ? 1.829 2.436 -17.508 1.00 92.38 217 GLU A CA 1
ATOM 1788 C C . GLU A 1 217 ? 0.302 2.441 -17.642 1.00 92.38 217 GLU A C 1
ATOM 1790 O O . GLU A 1 217 ? -0.297 3.511 -17.712 1.00 92.38 217 GLU A O 1
ATOM 1795 N N . ASP A 1 218 ? -0.328 1.264 -17.630 1.00 94.81 218 ASP A N 1
ATOM 1796 C CA . ASP A 1 218 ? -1.786 1.125 -17.699 1.00 94.81 218 ASP A CA 1
ATOM 1797 C C . ASP A 1 218 ? -2.457 1.213 -16.324 1.00 94.81 218 ASP A C 1
ATOM 1799 O O . ASP A 1 218 ? -3.681 1.136 -16.226 1.00 94.81 218 ASP A O 1
ATOM 1803 N N . LYS A 1 219 ? -1.666 1.365 -15.258 1.00 94.69 219 LYS A N 1
ATOM 1804 C CA . LYS A 1 219 ? -2.152 1.443 -13.883 1.00 94.69 219 LYS A CA 1
ATOM 1805 C C . LYS A 1 219 ? -2.396 2.893 -13.478 1.00 94.69 219 LYS A C 1
ATOM 1807 O O . LYS A 1 219 ? -1.585 3.776 -13.765 1.00 94.69 219 LYS A O 1
ATOM 1812 N N . ILE A 1 220 ? -3.518 3.122 -12.808 1.00 94.94 220 ILE A N 1
ATOM 1813 C CA . ILE A 1 220 ? -3.956 4.426 -12.315 1.00 94.94 220 ILE A CA 1
ATOM 1814 C C . ILE A 1 220 ? -4.082 4.356 -10.798 1.00 94.94 220 ILE A C 1
ATOM 1816 O O . ILE A 1 220 ? -4.679 3.423 -10.265 1.00 94.94 220 ILE A O 1
ATOM 1820 N N . CYS A 1 221 ? -3.518 5.359 -10.130 1.00 96.81 221 CYS A N 1
ATOM 1821 C CA . CYS A 1 221 ? -3.647 5.573 -8.697 1.00 96.81 221 CYS A CA 1
ATOM 1822 C C . CYS A 1 221 ? -4.899 6.415 -8.422 1.00 96.81 221 CYS A C 1
ATOM 1824 O O . CYS A 1 221 ? -5.008 7.553 -8.895 1.00 96.81 221 CYS A O 1
ATOM 1826 N N . LEU A 1 222 ? -5.847 5.843 -7.681 1.00 98.00 222 LEU A N 1
ATOM 1827 C CA . LEU A 1 222 ? -6.986 6.558 -7.120 1.00 98.00 222 LEU A CA 1
ATOM 1828 C C . LEU A 1 222 ? -6.781 6.692 -5.617 1.00 98.00 222 LEU A C 1
ATOM 1830 O O . LEU A 1 222 ? -6.393 5.726 -4.962 1.00 98.00 222 LEU A O 1
ATOM 1834 N N . VAL A 1 223 ? -7.100 7.863 -5.078 1.00 98.00 223 VAL A N 1
ATOM 1835 C CA . VAL A 1 223 ? -7.046 8.112 -3.638 1.00 98.00 223 VAL A CA 1
ATOM 1836 C C . VAL A 1 223 ? -8.403 8.529 -3.096 1.00 98.00 223 VAL A C 1
ATOM 1838 O O . VAL A 1 223 ? -9.223 9.067 -3.839 1.00 98.00 223 VAL A O 1
ATOM 1841 N N . ASN A 1 224 ? -8.618 8.315 -1.802 1.00 98.12 224 ASN A N 1
ATOM 1842 C CA . ASN A 1 224 ? -9.680 8.953 -1.045 1.00 98.12 224 ASN A CA 1
ATOM 1843 C C . ASN A 1 224 ? -9.063 9.879 0.002 1.00 98.12 224 ASN A C 1
ATOM 1845 O O . ASN A 1 224 ? -8.541 9.446 1.025 1.00 98.12 224 ASN A O 1
ATOM 1849 N N . ASP A 1 225 ? -9.123 11.171 -0.284 1.00 97.88 225 ASP A N 1
ATOM 1850 C CA . ASP A 1 225 ? -8.794 12.230 0.650 1.00 97.88 225 ASP A CA 1
ATOM 1851 C C . ASP A 1 225 ? -10.083 12.996 0.983 1.00 97.88 225 ASP A C 1
ATOM 1853 O O . ASP A 1 225 ? -10.526 13.822 0.176 1.00 97.88 225 ASP A O 1
ATOM 1857 N N . PRO A 1 226 ? -10.709 12.718 2.143 1.00 97.19 226 PRO A N 1
ATOM 1858 C CA . PRO A 1 226 ? -11.999 13.293 2.514 1.00 97.19 226 PRO A CA 1
ATOM 1859 C C . PRO A 1 226 ? -11.883 14.719 3.073 1.00 97.19 226 PRO A C 1
ATOM 1861 O O . PRO A 1 226 ? -12.883 15.297 3.510 1.00 97.19 226 PRO A O 1
ATOM 1864 N N . ARG A 1 227 ? -10.676 15.304 3.117 1.00 97.81 227 ARG A N 1
ATOM 1865 C CA . ARG A 1 227 ? -10.469 16.649 3.661 1.00 97.81 227 ARG A CA 1
ATOM 1866 C C . ARG A 1 227 ? -11.278 17.674 2.846 1.00 97.81 227 ARG A C 1
ATOM 1868 O O . ARG A 1 227 ? -11.110 17.733 1.630 1.00 97.81 227 ARG A O 1
ATOM 1875 N N . PRO A 1 228 ? -12.100 18.540 3.475 1.00 96.69 228 PRO A N 1
ATOM 1876 C CA . PRO A 1 228 ? -13.004 19.445 2.751 1.00 96.69 228 PRO A CA 1
ATOM 1877 C C . PRO A 1 228 ? -12.327 20.375 1.732 1.00 96.69 228 PRO A C 1
ATOM 1879 O O . PRO A 1 228 ? -12.943 20.769 0.746 1.00 96.69 228 PRO A O 1
ATOM 1882 N N . GLN A 1 229 ? -11.060 20.732 1.959 1.00 96.25 229 GLN A N 1
ATOM 1883 C CA . GLN A 1 229 ? -10.265 21.558 1.048 1.00 96.25 229 GLN A CA 1
ATOM 1884 C C . GLN A 1 229 ? -9.801 20.827 -0.223 1.00 96.25 229 GLN A C 1
ATOM 1886 O O . GLN A 1 229 ? -9.352 21.482 -1.163 1.00 96.25 229 GLN A O 1
ATOM 1891 N N . ASN A 1 230 ? -9.908 19.496 -0.260 1.00 97.12 230 ASN A N 1
ATOM 1892 C CA . ASN A 1 230 ? -9.448 18.650 -1.353 1.00 97.12 230 ASN A CA 1
ATOM 1893 C C . ASN A 1 230 ? -10.649 17.998 -2.058 1.00 97.12 230 ASN A C 1
ATOM 1895 O O . ASN A 1 230 ? -10.953 16.835 -1.808 1.00 97.12 230 ASN A O 1
ATOM 1899 N N . PRO A 1 231 ? -11.374 18.730 -2.926 1.00 97.62 231 PRO A N 1
ATOM 1900 C CA . PRO A 1 231 ? -12.549 18.188 -3.596 1.00 97.62 231 PRO A CA 1
ATOM 1901 C C . PRO A 1 231 ? -12.224 16.964 -4.464 1.00 97.62 231 PRO A C 1
ATOM 1903 O O . PRO A 1 231 ? -11.189 16.893 -5.129 1.00 97.62 231 PRO A O 1
ATOM 1906 N N . TYR A 1 232 ? -13.164 16.022 -4.512 1.00 98.31 232 TYR A N 1
ATOM 1907 C CA . TYR A 1 232 ? -13.111 14.895 -5.440 1.00 98.31 232 TYR A CA 1
ATOM 1908 C C . TYR A 1 232 ? -13.137 15.352 -6.909 1.00 98.31 232 TYR A C 1
ATOM 1910 O O . TYR A 1 232 ? -13.586 16.452 -7.238 1.00 98.31 232 TYR A O 1
ATOM 1918 N N . GLY A 1 233 ? -12.655 14.494 -7.812 1.00 97.88 233 GLY A N 1
ATOM 1919 C CA . GLY A 1 233 ? -12.550 14.795 -9.244 1.00 97.88 233 GLY A CA 1
ATOM 1920 C C . GLY A 1 233 ? -11.394 15.737 -9.598 1.00 97.88 233 GLY A C 1
ATOM 1921 O O . GLY A 1 233 ? -11.368 16.306 -10.695 1.00 97.88 233 GLY A O 1
ATOM 1922 N N . LYS A 1 234 ? -10.443 15.917 -8.676 1.00 98.31 234 LYS A N 1
ATOM 1923 C CA . LYS A 1 234 ? -9.225 16.706 -8.866 1.00 98.31 234 LYS A CA 1
ATOM 1924 C C . LYS A 1 234 ? -7.980 15.838 -8.797 1.00 98.31 234 LYS A C 1
ATOM 1926 O O . LYS A 1 234 ? -7.938 14.823 -8.100 1.00 98.31 234 LYS A O 1
ATOM 1931 N N . LEU A 1 235 ? -6.972 16.273 -9.545 1.00 98.44 235 LEU A N 1
ATOM 1932 C CA . LEU A 1 235 ? -5.647 15.679 -9.549 1.00 98.44 235 LEU A CA 1
ATOM 1933 C C . LEU A 1 235 ? -4.756 16.407 -8.543 1.00 98.44 235 LEU A C 1
ATOM 1935 O O . LEU A 1 235 ? -4.718 17.636 -8.536 1.00 98.44 235 LEU A O 1
ATOM 1939 N N . TYR A 1 236 ? -4.018 15.655 -7.737 1.00 98.00 236 TYR A N 1
ATOM 1940 C CA . TYR A 1 236 ? -3.086 16.183 -6.744 1.00 98.00 236 TYR A CA 1
ATOM 1941 C C . TYR A 1 236 ? -1.683 15.625 -6.960 1.00 98.00 236 TYR A C 1
ATOM 1943 O O . TYR A 1 236 ? -1.506 14.540 -7.511 1.00 98.00 236 TYR A O 1
ATOM 1951 N N . CYS A 1 237 ? -0.684 16.374 -6.508 1.00 96.12 237 CYS A N 1
ATOM 1952 C CA . CYS A 1 237 ? 0.708 15.947 -6.436 1.00 96.12 237 CYS A CA 1
ATOM 1953 C C . CYS A 1 237 ? 1.315 16.511 -5.154 1.00 96.12 237 CYS A C 1
ATOM 1955 O O . CYS A 1 237 ? 1.090 17.673 -4.827 1.00 96.12 237 CYS A O 1
ATOM 1957 N N . VAL A 1 238 ? 2.109 15.723 -4.439 1.00 93.50 238 VAL A N 1
ATOM 1958 C CA . VAL A 1 238 ? 2.824 16.197 -3.246 1.00 93.50 238 VAL A CA 1
ATOM 1959 C C . VAL A 1 238 ? 4.182 16.756 -3.663 1.00 93.50 238 VAL A C 1
ATOM 1961 O O . VAL A 1 238 ? 4.900 16.151 -4.461 1.00 93.50 238 VAL A O 1
ATOM 1964 N N . GLU A 1 239 ? 4.533 17.938 -3.160 1.00 89.88 239 GLU A N 1
ATOM 1965 C CA . GLU A 1 239 ? 5.811 18.586 -3.452 1.00 89.88 239 GLU A CA 1
ATOM 1966 C C . GLU A 1 239 ? 6.993 17.711 -2.995 1.00 89.88 239 GLU A C 1
ATOM 1968 O O . GLU A 1 239 ? 6.975 17.129 -1.915 1.00 89.88 239 GLU A O 1
ATOM 1973 N N . TYR A 1 240 ? 8.026 17.603 -3.835 1.00 84.12 240 TYR A N 1
ATOM 1974 C CA . TYR A 1 240 ? 9.216 16.758 -3.626 1.00 84.12 240 TYR A CA 1
ATOM 1975 C C . TYR A 1 240 ? 8.959 15.248 -3.468 1.00 84.12 240 TYR A C 1
ATOM 1977 O O . TYR A 1 240 ? 9.918 14.497 -3.287 1.00 84.12 240 TYR A O 1
ATOM 1985 N N . LEU A 1 241 ? 7.714 14.775 -3.591 1.00 83.12 241 LEU A N 1
ATOM 1986 C CA . LEU A 1 241 ? 7.406 13.350 -3.541 1.00 83.12 241 LEU A CA 1
ATOM 1987 C C . LEU A 1 241 ? 7.693 12.684 -4.891 1.00 83.12 241 LEU A C 1
ATOM 1989 O O . LEU A 1 241 ? 6.874 12.684 -5.815 1.00 83.12 241 LEU A O 1
ATOM 1993 N N . GLY A 1 242 ? 8.876 12.091 -4.988 1.00 78.50 242 GLY A N 1
ATOM 1994 C CA . GLY A 1 242 ? 9.320 11.303 -6.129 1.00 78.50 242 GLY A CA 1
ATOM 1995 C C . GLY A 1 242 ? 10.668 10.651 -5.844 1.00 78.50 242 GLY A C 1
ATOM 1996 O O . GLY A 1 242 ? 11.375 11.030 -4.914 1.00 78.50 242 GLY A O 1
ATOM 1997 N N . ASN A 1 243 ? 11.026 9.653 -6.645 1.00 75.94 243 ASN A N 1
ATOM 1998 C CA . ASN A 1 243 ? 12.247 8.862 -6.465 1.00 75.94 243 ASN A CA 1
ATOM 1999 C C . ASN A 1 243 ? 13.226 8.957 -7.647 1.00 75.94 243 ASN A C 1
ATOM 2001 O O . ASN A 1 243 ? 14.285 8.337 -7.608 1.00 75.94 243 ASN A O 1
ATOM 2005 N N . MET A 1 244 ? 12.890 9.709 -8.700 1.00 70.00 244 MET A N 1
ATOM 2006 C CA . MET A 1 244 ? 13.710 9.825 -9.906 1.00 70.00 244 MET A CA 1
ATOM 2007 C C . MET A 1 244 ? 13.656 11.246 -10.470 1.00 70.00 244 MET A C 1
ATOM 2009 O O . MET A 1 244 ? 12.581 11.769 -10.769 1.00 70.00 244 MET A O 1
ATOM 2013 N N . VAL A 1 245 ? 14.826 11.867 -10.646 1.00 68.50 245 VAL A N 1
ATOM 2014 C CA . VAL A 1 245 ? 14.951 13.185 -11.287 1.00 68.50 245 VAL A CA 1
ATOM 2015 C C . VAL A 1 245 ? 14.464 13.091 -12.732 1.00 68.50 245 VAL A C 1
ATOM 2017 O O . VAL A 1 245 ? 14.887 12.210 -13.474 1.00 68.50 245 VAL A O 1
ATOM 2020 N N . GLY A 1 246 ? 13.548 13.981 -13.125 1.00 73.88 246 GLY A N 1
ATOM 2021 C CA . GLY A 1 246 ? 12.918 13.944 -14.451 1.00 73.88 246 GLY A CA 1
ATOM 2022 C C . GLY A 1 246 ? 11.954 12.769 -14.664 1.00 73.88 246 GLY A C 1
ATOM 2023 O O . GLY A 1 246 ? 11.445 12.594 -15.769 1.00 73.88 246 GLY A O 1
ATOM 2024 N N . GLY A 1 247 ? 11.695 11.970 -13.624 1.00 74.44 247 GLY A N 1
ATOM 2025 C CA . GLY A 1 247 ? 10.725 10.886 -13.655 1.00 74.44 247 GLY A CA 1
ATOM 2026 C C . GLY A 1 247 ? 9.277 11.379 -13.664 1.00 74.44 247 GLY A C 1
ATOM 2027 O O . GLY A 1 247 ? 8.980 12.577 -13.653 1.00 74.44 247 GLY A O 1
ATOM 2028 N N . ARG A 1 248 ? 8.344 10.423 -13.660 1.00 86.38 248 ARG A N 1
ATOM 2029 C CA . ARG A 1 248 ? 6.914 10.724 -13.526 1.00 86.38 248 ARG A CA 1
ATOM 2030 C C . ARG A 1 248 ? 6.646 11.336 -12.149 1.00 86.38 248 ARG A C 1
ATOM 2032 O O . ARG A 1 248 ? 7.152 10.843 -11.145 1.00 86.38 248 ARG A O 1
ATOM 2039 N N . LYS A 1 249 ? 5.818 12.384 -12.109 1.00 89.12 249 LYS A N 1
ATOM 2040 C CA . LYS A 1 249 ? 5.287 12.926 -10.853 1.00 89.12 249 LYS A CA 1
ATOM 2041 C C . LYS A 1 249 ? 4.396 11.882 -10.169 1.00 89.12 249 LYS A C 1
ATOM 2043 O O . LYS A 1 249 ? 3.720 11.111 -10.855 1.00 89.12 249 LYS A O 1
ATOM 2048 N N . THR A 1 250 ? 4.360 11.903 -8.840 1.00 92.69 250 THR A N 1
ATOM 2049 C CA . THR A 1 250 ? 3.382 11.143 -8.052 1.00 92.69 250 THR A CA 1
ATOM 2050 C C . THR A 1 250 ? 2.032 11.842 -8.161 1.00 92.69 250 THR A C 1
ATOM 2052 O O . THR A 1 250 ? 1.884 12.968 -7.691 1.00 92.69 250 THR A O 1
ATOM 2055 N N . LEU A 1 251 ? 1.076 11.215 -8.848 1.00 96.19 251 LEU A N 1
ATOM 2056 C CA . LEU A 1 251 ? -0.222 11.810 -9.159 1.00 96.19 251 LEU A CA 1
ATOM 2057 C C . LEU A 1 251 ? -1.342 11.042 -8.466 1.00 96.19 251 LEU A C 1
ATOM 2059 O O . LEU A 1 251 ? -1.458 9.831 -8.642 1.00 96.19 251 LEU A O 1
ATOM 2063 N N . TYR A 1 252 ? -2.188 11.777 -7.754 1.00 97.75 252 TYR A N 1
ATOM 2064 C CA . TYR A 1 252 ? -3.318 11.245 -7.008 1.00 97.75 252 TYR A CA 1
ATOM 2065 C C . TYR A 1 252 ? -4.631 11.745 -7.592 1.00 97.75 252 TYR A C 1
ATOM 2067 O O . TYR A 1 252 ? -4.897 12.948 -7.617 1.00 97.75 252 TYR A O 1
ATOM 2075 N N . ASN A 1 253 ? -5.462 10.822 -8.062 1.00 98.31 253 ASN A N 1
ATOM 2076 C CA . ASN A 1 253 ? -6.804 11.124 -8.541 1.00 98.31 253 ASN A CA 1
ATOM 2077 C C . ASN A 1 253 ? -7.794 10.959 -7.384 1.00 98.31 253 ASN A C 1
ATOM 2079 O O . ASN A 1 253 ? -8.115 9.829 -7.013 1.00 98.31 253 ASN A O 1
ATOM 2083 N N . ASN A 1 254 ? -8.234 12.071 -6.788 1.00 98.44 254 ASN A N 1
ATOM 2084 C CA . ASN A 1 254 ? -9.071 12.024 -5.590 1.00 98.44 254 ASN A CA 1
ATOM 2085 C C . ASN A 1 254 ? -10.523 11.676 -5.939 1.00 98.44 254 ASN A C 1
ATOM 2087 O O . ASN A 1 254 ? -11.162 12.376 -6.729 1.00 98.44 254 ASN A O 1
ATOM 2091 N N . GLN A 1 255 ? -11.055 10.611 -5.347 1.00 98.44 255 GLN A N 1
ATOM 2092 C CA . GLN A 1 255 ? -12.388 10.076 -5.614 1.00 98.44 255 GLN A CA 1
ATOM 2093 C C . GLN A 1 255 ? -13.091 9.662 -4.307 1.00 98.44 255 GLN A C 1
ATOM 2095 O O . GLN A 1 255 ? -12.423 9.354 -3.317 1.00 98.44 255 GLN A O 1
ATOM 2100 N N . PRO A 1 256 ? -14.438 9.614 -4.289 1.00 97.75 256 PRO A N 1
ATOM 2101 C CA . PRO A 1 256 ? -15.186 9.046 -3.168 1.00 97.75 256 PRO A CA 1
ATOM 2102 C C . PRO A 1 256 ? -14.799 7.584 -2.917 1.00 97.75 256 PRO A C 1
ATOM 2104 O O . PRO A 1 256 ? -14.515 6.841 -3.864 1.00 97.75 256 PRO A O 1
ATOM 2107 N N . ILE A 1 257 ? -14.812 7.162 -1.654 1.00 97.50 257 ILE A N 1
ATOM 2108 C CA . ILE A 1 257 ? -14.339 5.840 -1.222 1.00 97.50 257 ILE A CA 1
ATOM 2109 C C . ILE A 1 257 ? -15.132 4.690 -1.858 1.00 97.50 257 ILE A C 1
ATOM 2111 O O . ILE A 1 257 ? -14.581 3.642 -2.187 1.00 97.50 257 ILE A O 1
ATOM 2115 N N . GLU A 1 258 ? -16.410 4.918 -2.143 1.00 96.00 258 GLU A N 1
ATOM 2116 C CA . GLU A 1 258 ? -17.312 4.004 -2.841 1.00 96.00 258 GLU A CA 1
ATOM 2117 C C . GLU A 1 258 ? -16.784 3.674 -4.239 1.00 96.00 258 GLU A C 1
ATOM 2119 O O . GLU A 1 258 ? -16.873 2.536 -4.700 1.00 96.00 258 GLU A O 1
ATOM 2124 N N . LYS A 1 259 ? -16.171 4.658 -4.909 1.00 95.62 259 LYS A N 1
ATOM 2125 C CA . LYS A 1 259 ? -15.581 4.472 -6.234 1.00 95.62 259 LYS A CA 1
ATOM 2126 C C . LYS A 1 259 ? -14.310 3.633 -6.161 1.00 95.62 259 LYS A C 1
ATOM 2128 O O . LYS A 1 259 ? -14.117 2.788 -7.029 1.00 95.62 259 LYS A O 1
ATOM 2133 N N . LEU A 1 260 ? -13.486 3.824 -5.126 1.00 97.06 260 LEU A N 1
ATOM 2134 C CA . LEU A 1 260 ? -12.285 3.013 -4.887 1.00 97.06 260 LEU A CA 1
ATOM 2135 C C . LEU A 1 260 ? -12.656 1.547 -4.636 1.00 97.06 260 LEU A C 1
ATOM 2137 O O . LEU A 1 260 ? -12.096 0.658 -5.276 1.00 97.06 260 LEU A O 1
ATOM 2141 N N . LYS A 1 261 ? -13.641 1.300 -3.765 1.00 96.38 261 LYS A N 1
ATOM 2142 C CA . LYS A 1 261 ? -14.175 -0.046 -3.506 1.00 96.38 261 LYS A CA 1
ATOM 2143 C C . LYS A 1 261 ? -14.700 -0.692 -4.785 1.00 96.38 261 LYS A C 1
ATOM 2145 O O . LYS A 1 261 ? -14.335 -1.824 -5.096 1.00 96.38 261 LYS A O 1
ATOM 2150 N N . LYS A 1 262 ? -15.484 0.055 -5.571 1.00 94.62 262 LYS A N 1
ATOM 2151 C CA . LYS A 1 262 ? -16.045 -0.435 -6.833 1.00 94.62 262 LYS A CA 1
ATOM 2152 C C . LYS A 1 262 ? -14.969 -0.879 -7.814 1.00 94.62 262 LYS A C 1
ATOM 2154 O O . LYS A 1 262 ? -14.993 -2.023 -8.254 1.00 94.62 262 LYS A O 1
ATOM 2159 N N . VAL A 1 263 ? -13.979 -0.030 -8.093 1.00 94.25 263 VAL A N 1
ATOM 2160 C CA . VAL A 1 263 ? -12.915 -0.399 -9.042 1.00 94.25 263 VAL A CA 1
ATOM 2161 C C . VAL A 1 263 ? -12.019 -1.525 -8.519 1.00 94.25 263 VAL A C 1
ATOM 2163 O O . VAL A 1 263 ? -11.511 -2.313 -9.316 1.00 94.25 263 VAL A O 1
ATOM 2166 N N . ALA A 1 264 ? -11.829 -1.635 -7.199 1.00 94.62 264 ALA A N 1
ATOM 2167 C CA . ALA A 1 264 ? -11.089 -2.741 -6.599 1.00 94.62 264 ALA A CA 1
ATOM 2168 C C . ALA A 1 264 ? -11.834 -4.072 -6.794 1.00 94.62 264 ALA A C 1
ATOM 2170 O O . ALA A 1 264 ? -11.237 -5.051 -7.243 1.00 94.62 264 ALA A O 1
ATOM 2171 N N . ALA A 1 265 ? -13.144 -4.095 -6.532 1.00 94.44 265 ALA A N 1
ATOM 2172 C CA . ALA A 1 265 ? -13.989 -5.261 -6.777 1.00 94.44 265 ALA A CA 1
ATOM 2173 C C . ALA A 1 265 ? -14.041 -5.636 -8.267 1.00 94.44 265 ALA A C 1
ATOM 2175 O O . ALA A 1 265 ? -13.869 -6.807 -8.606 1.00 94.44 265 ALA A O 1
ATOM 2176 N N . ASP A 1 266 ? -14.204 -4.652 -9.156 1.00 92.56 266 ASP A N 1
ATOM 2177 C CA . ASP A 1 266 ? -14.219 -4.863 -10.609 1.00 92.56 266 ASP A CA 1
ATOM 2178 C C . ASP A 1 266 ? -12.887 -5.455 -11.098 1.00 92.56 266 ASP A C 1
ATOM 2180 O O . ASP A 1 266 ? -12.868 -6.351 -11.946 1.00 92.56 266 ASP A O 1
ATOM 2184 N N . SER A 1 267 ? -11.766 -5.014 -10.512 1.00 92.25 267 SER A N 1
ATOM 2185 C CA . SER A 1 267 ? -10.446 -5.571 -10.805 1.00 92.25 267 SER A CA 1
ATOM 2186 C C . SER A 1 267 ? -10.292 -7.016 -10.328 1.00 92.25 267 SER A C 1
ATOM 2188 O O . SER A 1 267 ? -9.638 -7.797 -11.016 1.00 92.25 267 SER A O 1
ATOM 2190 N N . ILE A 1 268 ? -10.871 -7.384 -9.181 1.00 91.88 268 ILE A N 1
ATOM 2191 C CA . ILE A 1 268 ? -10.846 -8.764 -8.661 1.00 91.88 268 ILE A CA 1
ATOM 2192 C C . ILE A 1 268 ? -11.709 -9.691 -9.529 1.00 91.88 268 ILE A C 1
ATOM 2194 O O . ILE A 1 268 ? -11.339 -10.842 -9.748 1.00 91.88 268 ILE A O 1
ATOM 2198 N N . LYS A 1 269 ? -12.833 -9.186 -10.049 1.00 89.00 269 LYS A N 1
ATOM 2199 C CA . LYS A 1 269 ? -13.780 -9.929 -10.897 1.00 89.00 269 LYS A CA 1
ATOM 2200 C C . LYS A 1 269 ? -13.321 -10.079 -12.362 1.00 89.00 269 LYS A C 1
ATOM 2202 O O . LYS A 1 269 ? -13.990 -10.755 -13.133 1.00 89.00 269 LYS A O 1
ATOM 2207 N N . GLU A 1 270 ? -12.205 -9.456 -12.766 1.00 77.56 270 GLU A N 1
ATOM 2208 C CA . GLU A 1 270 ? -11.581 -9.544 -14.106 1.00 77.56 270 GLU A CA 1
ATOM 2209 C C . GLU A 1 270 ? -12.555 -9.479 -15.312 1.00 77.56 270 GLU A C 1
ATOM 2211 O O . GLU A 1 270 ? -12.339 -10.119 -16.340 1.00 77.56 270 GLU A O 1
ATOM 2216 N N . GLY A 1 271 ? -13.600 -8.647 -15.238 1.00 58.50 271 GLY A N 1
ATOM 2217 C CA . GLY A 1 271 ? -14.562 -8.456 -16.335 1.00 58.50 271 GLY A CA 1
ATOM 2218 C C . GLY A 1 271 ? -15.859 -9.262 -16.221 1.00 58.50 271 GLY A C 1
ATOM 2219 O O . GLY A 1 271 ? -16.712 -9.140 -17.100 1.00 58.50 271 GLY A O 1
ATOM 2220 N N . GLU A 1 272 ? -16.055 -10.027 -15.144 1.00 60.06 272 GLU A N 1
ATOM 2221 C CA . GLU A 1 272 ? -17.401 -10.428 -14.728 1.00 60.06 272 GLU A CA 1
ATOM 2222 C C . GLU A 1 272 ? -18.197 -9.190 -14.285 1.00 60.06 272 GLU A C 1
ATOM 2224 O O . GLU A 1 272 ? -17.674 -8.305 -13.604 1.00 60.06 272 GLU A O 1
ATOM 2229 N N . GLU A 1 273 ? -19.467 -9.107 -14.693 1.00 64.25 273 GLU A N 1
ATOM 2230 C CA . GLU A 1 273 ? -20.326 -7.965 -14.373 1.00 64.25 273 GLU A CA 1
ATOM 2231 C C . GLU A 1 273 ? -20.507 -7.849 -12.854 1.00 64.25 273 GLU A C 1
ATOM 2233 O O . GLU A 1 273 ? -21.145 -8.691 -12.214 1.00 64.25 273 GLU A O 1
ATOM 2238 N N . ASN A 1 274 ? -19.961 -6.785 -12.268 1.00 72.56 274 ASN A N 1
ATOM 2239 C CA . ASN A 1 274 ? -20.151 -6.499 -10.860 1.00 72.56 274 ASN A CA 1
ATOM 2240 C C . ASN A 1 274 ? -21.493 -5.783 -10.635 1.00 72.56 274 ASN A C 1
ATOM 2242 O O . ASN A 1 274 ? -21.624 -4.585 -10.884 1.00 72.56 274 ASN A O 1
ATOM 2246 N N . LYS A 1 275 ? -22.490 -6.532 -10.155 1.00 66.62 275 LYS A N 1
ATOM 2247 C CA . LYS A 1 275 ? -23.827 -6.018 -9.799 1.00 66.62 275 LYS A CA 1
ATOM 2248 C C . LYS A 1 275 ? -23.954 -5.609 -8.333 1.00 66.62 275 LYS A C 1
ATOM 2250 O O . LYS A 1 275 ? -25.047 -5.267 -7.893 1.00 66.62 275 LYS A O 1
ATOM 2255 N N . GLU A 1 276 ? -22.872 -5.712 -7.571 1.00 72.81 276 GLU A N 1
ATOM 2256 C CA . GLU A 1 276 ? -22.869 -5.399 -6.148 1.00 72.81 276 GLU A CA 1
ATOM 2257 C C . GLU A 1 276 ? -22.463 -3.941 -5.947 1.00 72.81 276 GLU A C 1
ATOM 2259 O O . GLU A 1 276 ? -21.409 -3.505 -6.414 1.00 72.81 276 GLU A O 1
ATOM 2264 N N . ASP A 1 277 ? -23.308 -3.208 -5.226 1.00 72.38 277 ASP A N 1
ATOM 2265 C CA . ASP A 1 277 ? -23.042 -1.835 -4.786 1.00 72.38 277 ASP A CA 1
ATOM 2266 C C . ASP A 1 277 ? -22.666 -1.772 -3.290 1.00 72.38 277 ASP A C 1
ATOM 2268 O O . ASP A 1 277 ? -22.509 -0.689 -2.731 1.00 72.38 277 ASP A O 1
ATOM 2272 N N . ALA A 1 278 ? -22.522 -2.928 -2.632 1.00 86.56 278 ALA A N 1
ATOM 2273 C CA . ALA A 1 278 ? -22.140 -3.047 -1.229 1.00 86.56 278 ALA A CA 1
ATOM 2274 C C . ALA A 1 278 ? -21.243 -4.269 -1.007 1.00 86.56 278 ALA A C 1
ATOM 2276 O O . ALA A 1 278 ? -21.434 -5.313 -1.633 1.00 86.56 278 ALA A O 1
ATOM 2277 N N . TYR A 1 279 ? -20.296 -4.138 -0.081 1.00 94.62 279 TYR A N 1
ATOM 2278 C CA . TYR A 1 279 ? -19.310 -5.162 0.253 1.00 94.62 279 TYR A CA 1
ATOM 2279 C C . TYR A 1 279 ? -19.304 -5.393 1.764 1.00 94.62 279 TYR A C 1
ATOM 2281 O O . TYR A 1 279 ? -19.615 -4.491 2.535 1.00 94.62 279 TYR A O 1
ATOM 2289 N N . GLU A 1 280 ? -18.941 -6.598 2.202 1.00 94.81 280 GLU A N 1
ATOM 2290 C CA . GLU A 1 280 ? -18.838 -6.915 3.636 1.00 94.81 280 GLU A CA 1
ATOM 2291 C C . GLU A 1 280 ? -17.381 -6.884 4.115 1.00 94.81 280 GLU A C 1
ATOM 2293 O O . GLU A 1 280 ? -17.061 -6.373 5.192 1.00 94.81 280 GLU A O 1
ATOM 2298 N N . LYS A 1 281 ? -16.479 -7.462 3.316 1.00 96.19 281 LYS A N 1
ATOM 2299 C CA . LYS A 1 281 ? -15.085 -7.682 3.692 1.00 96.19 281 LYS A CA 1
ATOM 2300 C C . LYS A 1 281 ? -14.196 -7.979 2.491 1.00 96.19 281 LYS A C 1
ATOM 2302 O O . LYS A 1 281 ? -14.644 -8.459 1.454 1.00 96.19 281 LYS A O 1
ATOM 2307 N N . TRP A 1 282 ? -12.907 -7.787 2.709 1.00 97.44 282 TRP A N 1
ATOM 2308 C CA . TRP A 1 282 ? -11.836 -7.864 1.734 1.00 97.44 282 TRP A CA 1
ATOM 2309 C C . TRP A 1 282 ? -10.743 -8.801 2.245 1.00 97.44 282 TRP A C 1
ATOM 2311 O O . TRP A 1 282 ? -10.419 -8.814 3.438 1.00 97.44 282 TRP A O 1
ATOM 2321 N N . ARG A 1 283 ? -10.176 -9.601 1.340 1.00 96.75 283 ARG A N 1
ATOM 2322 C CA . ARG A 1 283 ? -9.007 -10.440 1.620 1.00 96.75 283 ARG A CA 1
ATOM 2323 C C . ARG A 1 283 ? -7.752 -9.678 1.226 1.00 96.75 283 ARG A C 1
ATOM 2325 O O . ARG A 1 283 ? -7.688 -9.160 0.117 1.00 96.75 283 ARG A O 1
ATOM 2332 N N . VAL A 1 284 ? -6.758 -9.637 2.108 1.00 97.00 284 VAL A N 1
ATOM 2333 C CA . VAL A 1 284 ? -5.518 -8.885 1.869 1.00 97.00 284 VAL A CA 1
ATOM 2334 C C . VAL A 1 284 ? -4.320 -9.813 2.009 1.00 97.00 284 VAL A C 1
ATOM 2336 O O . VAL A 1 284 ? -4.106 -10.378 3.081 1.00 97.00 284 VAL A O 1
ATOM 2339 N N . GLU A 1 285 ? -3.540 -9.972 0.938 1.00 96.19 285 GLU A N 1
ATOM 2340 C CA . GLU A 1 285 ? -2.206 -10.576 1.012 1.00 96.19 285 GLU A CA 1
ATOM 2341 C C . GLU A 1 285 ? -1.251 -9.578 1.672 1.00 96.19 285 GLU A C 1
ATOM 2343 O O . GLU A 1 285 ? -1.109 -8.449 1.201 1.00 96.19 285 GLU A O 1
ATOM 2348 N N . ASN A 1 286 ? -0.594 -9.981 2.758 1.00 96.12 286 ASN A N 1
ATOM 2349 C CA . ASN A 1 286 ? 0.408 -9.159 3.425 1.00 96.12 286 ASN A CA 1
ATOM 2350 C C . ASN A 1 286 ? 1.832 -9.655 3.114 1.00 96.12 286 ASN A C 1
ATOM 2352 O O . ASN A 1 286 ? 2.044 -10.773 2.649 1.00 96.12 286 ASN A O 1
ATOM 2356 N N . SER A 1 287 ? 2.831 -8.825 3.405 1.00 94.81 287 SER A N 1
ATOM 2357 C CA . SER A 1 287 ? 4.251 -9.098 3.163 1.00 94.81 287 SER A CA 1
ATOM 2358 C C . SER A 1 287 ? 5.041 -9.288 4.460 1.00 94.81 287 SER A C 1
ATOM 2360 O O . SER A 1 287 ? 6.181 -8.834 4.567 1.00 94.81 287 SER A O 1
ATOM 2362 N N . TRP A 1 288 ? 4.452 -9.935 5.472 1.00 95.44 288 TRP A N 1
ATOM 2363 C CA . TRP A 1 288 ? 5.076 -10.167 6.790 1.00 95.44 288 TRP A CA 1
ATOM 2364 C C . TRP A 1 288 ? 5.416 -11.636 7.072 1.00 95.44 288 TRP A C 1
ATOM 2366 O O . TRP A 1 288 ? 5.770 -11.961 8.202 1.00 95.44 288 TRP A O 1
ATOM 2376 N N . GLY A 1 289 ? 5.368 -12.503 6.056 1.00 94.56 289 GLY A N 1
ATOM 2377 C CA . GLY A 1 289 ? 5.529 -13.949 6.216 1.00 94.56 289 GLY A CA 1
ATOM 2378 C C . GLY A 1 289 ? 4.221 -14.679 6.514 1.00 94.56 289 GLY A C 1
ATOM 2379 O O . GLY A 1 289 ? 3.177 -14.070 6.749 1.00 94.56 289 GLY A O 1
ATOM 2380 N N . ASP A 1 290 ? 4.279 -16.008 6.470 1.00 94.88 290 ASP A N 1
ATOM 2381 C CA . ASP A 1 290 ? 3.132 -16.908 6.632 1.00 94.88 290 ASP A CA 1
ATOM 2382 C C . ASP A 1 290 ? 2.824 -17.268 8.100 1.00 94.88 290 ASP A C 1
ATOM 2384 O O . ASP A 1 290 ? 1.822 -17.929 8.388 1.00 94.88 290 ASP A O 1
ATOM 2388 N N . ASP A 1 291 ? 3.650 -16.808 9.039 1.00 94.75 291 ASP A N 1
ATOM 2389 C CA . ASP A 1 291 ? 3.463 -16.926 10.487 1.00 94.75 291 ASP A CA 1
ATOM 2390 C C . ASP A 1 291 ? 2.507 -15.862 11.055 1.00 94.75 291 ASP A C 1
ATOM 2392 O O . ASP A 1 291 ? 2.048 -15.977 12.194 1.00 94.75 291 ASP A O 1
ATOM 2396 N N . ARG A 1 292 ? 2.179 -14.831 10.268 1.00 91.94 292 ARG A N 1
ATOM 2397 C CA . ARG A 1 292 ? 1.280 -13.734 10.649 1.00 91.94 292 ARG A CA 1
ATOM 2398 C C . ARG A 1 292 ? -0.112 -13.892 10.044 1.00 91.94 292 ARG A C 1
ATOM 2400 O O . ARG A 1 292 ? -0.277 -14.414 8.944 1.00 91.94 292 ARG A O 1
ATOM 2407 N N . GLY A 1 293 ? -1.125 -13.392 10.755 1.00 93.00 293 GLY A N 1
ATOM 2408 C CA . GLY A 1 293 ? -2.519 -13.444 10.307 1.00 93.00 293 GLY A CA 1
ATOM 2409 C C . GLY A 1 293 ? -2.992 -14.874 10.027 1.00 93.00 293 GLY A C 1
ATOM 2410 O O . GLY A 1 293 ? -2.659 -15.813 10.748 1.00 93.00 293 GLY A O 1
ATOM 2411 N N . ASN A 1 294 ? -3.757 -15.048 8.954 1.00 94.56 294 ASN A N 1
ATOM 2412 C CA . ASN A 1 294 ? -4.162 -16.353 8.446 1.00 94.56 294 ASN A CA 1
ATOM 2413 C C . ASN A 1 294 ? -3.234 -16.758 7.297 1.00 94.56 294 ASN A C 1
ATOM 2415 O O . ASN A 1 294 ? -3.526 -16.494 6.134 1.00 94.56 294 ASN A O 1
ATOM 2419 N N . LYS A 1 295 ? -2.086 -17.360 7.632 1.0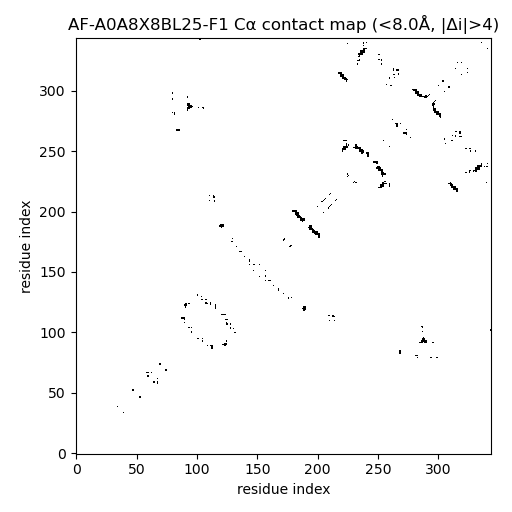0 95.31 295 LYS A N 1
ATOM 2420 C CA . LYS A 1 295 ? -1.069 -17.780 6.650 1.00 95.31 295 LYS A CA 1
ATOM 2421 C C . LYS A 1 295 ? -0.581 -16.634 5.758 1.00 95.31 295 LYS A C 1
ATOM 2423 O O . LYS A 1 295 ? -0.476 -16.792 4.550 1.00 95.31 295 LYS A O 1
ATOM 2428 N N . GLY A 1 296 ? -0.325 -15.471 6.354 1.00 95.12 296 GLY A N 1
ATOM 2429 C CA . GLY A 1 296 ? 0.099 -14.255 5.658 1.00 95.12 296 GLY A CA 1
ATOM 2430 C C . GLY A 1 296 ? -1.036 -13.369 5.151 1.00 95.12 296 GLY A C 1
ATOM 2431 O O . GLY A 1 296 ? -0.771 -12.272 4.665 1.00 95.12 296 GLY A O 1
ATOM 2432 N N . TYR A 1 297 ? -2.291 -13.803 5.289 1.00 96.50 297 TYR A N 1
ATOM 2433 C CA . TYR A 1 297 ? -3.458 -13.052 4.832 1.00 96.50 297 TYR A CA 1
ATOM 2434 C C . TYR A 1 297 ? -4.231 -12.416 5.985 1.00 96.50 297 TYR A C 1
ATOM 2436 O O . TYR A 1 297 ? -4.344 -12.979 7.079 1.00 96.50 297 TYR A O 1
ATOM 2444 N N . LEU A 1 298 ? -4.821 -11.256 5.712 1.00 97.00 298 LEU A N 1
ATOM 2445 C CA . LEU A 1 298 ? -5.709 -10.534 6.618 1.00 97.00 298 LEU A CA 1
ATOM 2446 C C . LEU A 1 298 ? -7.146 -10.527 6.080 1.00 97.00 298 LEU A C 1
ATOM 2448 O O . LEU A 1 298 ? -7.387 -10.701 4.881 1.00 97.00 298 LEU A O 1
ATOM 2452 N N . ILE A 1 299 ? -8.094 -10.313 6.991 1.00 96.88 299 ILE A N 1
ATOM 2453 C CA . ILE A 1 299 ? -9.448 -9.858 6.665 1.00 96.88 299 ILE A CA 1
ATOM 2454 C C . ILE A 1 299 ? -9.519 -8.380 7.007 1.00 96.88 299 ILE A C 1
ATOM 2456 O O . ILE A 1 299 ? -9.104 -7.971 8.089 1.00 96.88 299 ILE A O 1
ATOM 2460 N N . MET A 1 300 ? -10.096 -7.611 6.099 1.00 97.81 300 MET A N 1
ATOM 2461 C CA . MET A 1 300 ? -10.410 -6.205 6.286 1.00 97.81 300 MET A CA 1
ATOM 2462 C C . MET A 1 300 ? -11.912 -6.031 6.077 1.00 97.81 300 MET A C 1
ATOM 2464 O O . MET A 1 300 ? -12.423 -6.424 5.034 1.00 97.81 300 MET A O 1
ATOM 2468 N N . THR A 1 301 ? -12.643 -5.507 7.060 1.00 97.56 301 THR A N 1
ATOM 2469 C CA . THR A 1 301 ? -14.078 -5.225 6.883 1.00 97.56 301 THR A CA 1
ATOM 2470 C C . THR A 1 301 ? -14.273 -4.054 5.924 1.00 97.56 301 THR A C 1
ATOM 2472 O O . THR A 1 301 ? -13.361 -3.250 5.723 1.00 97.56 301 THR A O 1
ATOM 2475 N N . ASP A 1 302 ? -15.457 -3.940 5.330 1.00 97.12 302 ASP A N 1
ATOM 2476 C CA . ASP A 1 302 ? -15.767 -2.807 4.456 1.00 97.12 302 ASP A CA 1
ATOM 2477 C C . ASP A 1 302 ? -15.787 -1.461 5.204 1.00 97.12 302 ASP A C 1
ATOM 2479 O O . ASP A 1 302 ? -15.352 -0.443 4.665 1.00 97.12 302 ASP A O 1
ATOM 2483 N N . ASP A 1 303 ? -16.174 -1.462 6.483 1.00 97.31 303 ASP A N 1
ATOM 2484 C CA . ASP A 1 303 ? -16.039 -0.296 7.367 1.00 97.31 303 ASP A CA 1
ATOM 2485 C C . ASP A 1 303 ? -14.567 0.096 7.543 1.00 97.31 303 ASP A C 1
ATOM 2487 O O . ASP A 1 303 ? -14.212 1.262 7.406 1.00 97.31 303 ASP A O 1
ATOM 2491 N N . TRP A 1 304 ? -13.679 -0.881 7.768 1.00 98.19 304 TRP A N 1
ATOM 2492 C CA . TRP A 1 304 ? -12.247 -0.604 7.889 1.00 98.19 304 TRP A CA 1
ATOM 2493 C C . TRP A 1 304 ? -11.674 -0.062 6.578 1.00 98.19 304 TRP A C 1
ATOM 2495 O O . TRP A 1 304 ? -10.869 0.865 6.607 1.00 98.19 304 TRP A O 1
ATOM 2505 N N . PHE A 1 305 ? -12.120 -0.589 5.429 1.00 98.00 305 PHE A N 1
ATOM 2506 C CA . PHE A 1 305 ? -11.783 -0.019 4.124 1.00 98.00 305 PHE A CA 1
ATOM 2507 C C . PHE A 1 305 ? -12.198 1.456 4.069 1.00 98.00 305 PHE A C 1
ATOM 2509 O O . PHE A 1 305 ? -11.386 2.301 3.710 1.00 98.00 305 PHE A O 1
ATOM 2516 N N . SER A 1 306 ? -13.438 1.767 4.461 1.00 97.31 306 SER A N 1
ATOM 2517 C CA . SER A 1 306 ? -13.982 3.133 4.423 1.00 97.31 306 SER A CA 1
ATOM 2518 C C . SER A 1 306 ? -13.145 4.138 5.207 1.00 97.31 306 SER A C 1
ATOM 2520 O O . SER A 1 306 ? -12.926 5.252 4.746 1.00 97.31 306 SER A O 1
ATOM 2522 N N . GLU A 1 307 ? -12.697 3.733 6.393 1.00 97.00 307 GLU A N 1
ATOM 2523 C CA . GLU A 1 307 ? -12.032 4.618 7.349 1.00 97.00 307 GLU A CA 1
ATOM 2524 C C . GLU A 1 307 ? -10.515 4.715 7.130 1.00 97.00 307 GLU A C 1
ATOM 2526 O O . GLU A 1 307 ? -9.903 5.733 7.456 1.00 97.00 307 GLU A O 1
ATOM 2531 N N . TYR A 1 308 ? -9.884 3.652 6.616 1.00 96.88 308 TYR A N 1
ATOM 2532 C CA . TYR A 1 308 ? -8.424 3.510 6.668 1.00 96.88 308 TYR A CA 1
ATOM 2533 C C . TYR A 1 308 ? -7.749 3.170 5.335 1.00 96.88 308 TYR A C 1
ATOM 2535 O O . TYR A 1 308 ? -6.516 3.142 5.284 1.00 96.88 308 TYR A O 1
ATOM 2543 N N . VAL A 1 309 ? -8.499 2.941 4.250 1.00 97.06 309 VAL A N 1
ATOM 2544 C CA . VAL A 1 309 ? -7.911 2.806 2.907 1.00 97.06 309 VAL A CA 1
ATOM 2545 C C . VAL A 1 309 ? -7.913 4.156 2.204 1.00 97.06 309 VAL A C 1
ATOM 2547 O O . VAL A 1 309 ? -8.956 4.698 1.854 1.00 97.06 309 VAL A O 1
ATOM 2550 N N . TYR A 1 310 ? -6.711 4.663 1.939 1.00 96.25 310 TYR A N 1
ATOM 2551 C CA . TYR A 1 310 ? -6.510 5.958 1.288 1.00 96.25 310 TYR A CA 1
ATOM 2552 C C . TYR A 1 310 ? -6.200 5.851 -0.200 1.00 96.25 310 TYR A C 1
ATOM 2554 O O . TYR A 1 310 ? -6.377 6.828 -0.917 1.00 96.25 310 TYR A O 1
ATOM 2562 N N . GLU A 1 311 ? -5.715 4.705 -0.673 1.00 96.69 311 GLU A N 1
ATOM 2563 C CA . GLU A 1 311 ? -5.195 4.553 -2.030 1.00 96.69 311 GLU A CA 1
ATOM 2564 C C . GLU A 1 311 ? -5.478 3.154 -2.579 1.00 96.69 311 GLU A C 1
ATOM 2566 O O . GLU A 1 311 ? -5.293 2.150 -1.890 1.00 96.69 311 GLU A O 1
ATOM 2571 N N . VAL A 1 312 ? -5.880 3.094 -3.850 1.00 96.88 312 VAL A N 1
ATOM 2572 C CA . VAL A 1 312 ? -5.917 1.864 -4.648 1.00 96.88 312 VAL A CA 1
ATOM 2573 C C . VAL A 1 312 ? -5.290 2.108 -6.014 1.00 96.88 312 VAL A C 1
ATOM 2575 O O . VAL A 1 312 ? -5.439 3.173 -6.618 1.00 96.88 312 VAL A O 1
ATOM 2578 N N . VAL A 1 313 ? -4.618 1.085 -6.537 1.00 96.50 313 VAL A N 1
ATOM 2579 C CA . VAL A 1 313 ? -4.041 1.106 -7.881 1.00 96.50 313 VAL A CA 1
ATOM 2580 C C . VAL A 1 313 ? -4.718 0.036 -8.719 1.00 96.50 313 VAL A C 1
ATOM 2582 O O . VAL A 1 313 ? -4.659 -1.147 -8.395 1.00 96.50 313 VAL A O 1
ATOM 2585 N N . VAL A 1 314 ? -5.354 0.454 -9.810 1.00 95.06 314 VAL A N 1
ATOM 2586 C CA . VAL A 1 314 ? -6.124 -0.430 -10.696 1.00 95.06 314 VAL A CA 1
ATOM 2587 C C . VAL A 1 314 ? -5.744 -0.211 -12.153 1.00 95.06 314 VAL A C 1
ATOM 2589 O O . VAL A 1 314 ? -5.158 0.808 -12.520 1.00 95.06 314 VAL A O 1
ATOM 2592 N N . ASP A 1 315 ? -6.066 -1.177 -13.008 1.00 95.19 315 ASP A N 1
ATOM 2593 C CA . ASP A 1 315 ? -5.919 -1.002 -14.450 1.00 95.19 315 ASP A CA 1
ATOM 2594 C C . ASP A 1 315 ? -6.940 0.010 -14.986 1.00 95.19 315 ASP A C 1
ATOM 2596 O O . ASP A 1 315 ? -8.121 -0.040 -14.636 1.00 95.19 315 ASP A O 1
ATOM 2600 N N . LYS A 1 316 ? -6.497 0.906 -15.875 1.00 95.00 316 LYS A N 1
ATOM 2601 C CA . LYS A 1 316 ? -7.336 1.943 -16.489 1.00 95.00 316 LYS A CA 1
ATOM 2602 C C . LYS A 1 316 ? -8.595 1.383 -17.154 1.00 95.00 316 LYS A C 1
ATOM 2604 O O . LYS A 1 316 ? -9.580 2.104 -17.251 1.00 95.00 316 LYS A O 1
ATOM 2609 N N . LYS A 1 317 ? -8.593 0.114 -17.589 1.00 93.94 317 LYS A N 1
ATOM 2610 C CA . LYS A 1 317 ? -9.76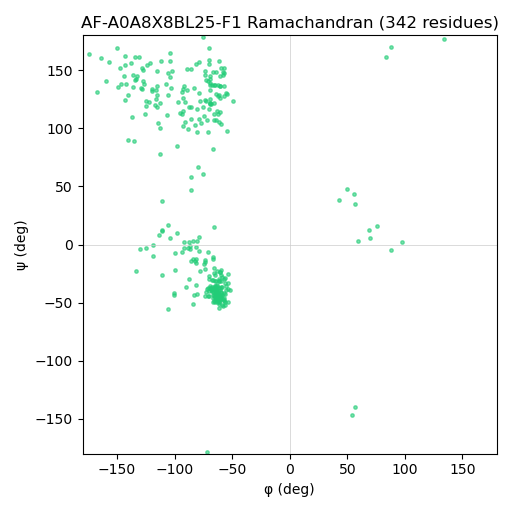6 -0.535 -18.199 1.00 93.94 317 LYS A CA 1
ATOM 2611 C C . LYS A 1 317 ? -10.965 -0.668 -17.249 1.00 93.94 317 LYS A C 1
ATOM 2613 O O . LYS A 1 317 ? -12.085 -0.782 -17.729 1.00 93.94 317 LYS A O 1
ATOM 2618 N N . PHE A 1 318 ? -10.736 -0.649 -15.934 1.00 93.44 318 PHE A N 1
ATOM 2619 C CA . PHE A 1 318 ? -11.791 -0.700 -14.911 1.00 93.44 318 PHE A CA 1
ATOM 2620 C C . PHE A 1 318 ? -12.256 0.691 -14.466 1.00 93.44 318 PHE A C 1
ATOM 2622 O O . PHE A 1 318 ? -13.157 0.822 -13.644 1.00 93.44 318 PHE A O 1
ATOM 2629 N N . VAL A 1 319 ? -11.637 1.751 -14.986 1.00 94.00 319 VAL A N 1
ATOM 2630 C CA . VAL A 1 319 ? -11.904 3.125 -14.575 1.00 94.00 319 VAL A CA 1
ATOM 2631 C C . VAL A 1 319 ? -12.714 3.822 -15.665 1.00 94.00 319 VAL A C 1
ATOM 2633 O O . VAL A 1 319 ? -12.337 3.832 -16.834 1.00 94.00 319 VAL A O 1
ATOM 2636 N N . SER A 1 320 ? -13.834 4.439 -15.285 1.00 95.06 320 SER A N 1
ATOM 2637 C CA . SER A 1 320 ? -14.675 5.204 -16.215 1.00 95.06 320 SER A CA 1
ATOM 2638 C C . SER A 1 320 ? -13.888 6.323 -16.911 1.00 95.06 320 SER A C 1
ATOM 2640 O O . SER A 1 320 ? -13.042 6.961 -16.279 1.00 95.06 320 SER A O 1
ATOM 2642 N N . ALA A 1 321 ? -14.241 6.638 -18.161 1.00 96.25 321 ALA A N 1
ATOM 2643 C CA . ALA A 1 321 ? -13.600 7.704 -18.936 1.00 96.25 321 ALA A CA 1
ATOM 2644 C C . ALA A 1 321 ? -13.592 9.065 -18.211 1.00 96.25 321 ALA A C 1
ATOM 2646 O O . ALA A 1 321 ? -12.586 9.763 -18.245 1.00 96.25 321 ALA A O 1
ATOM 2647 N N . GLU A 1 322 ? -14.669 9.403 -17.494 1.00 96.19 322 GLU A N 1
ATOM 2648 C CA . GLU A 1 322 ? -14.770 10.630 -16.690 1.00 96.19 322 GLU A CA 1
ATOM 2649 C C . GLU A 1 322 ? -13.651 10.736 -15.640 1.00 96.19 322 GLU A C 1
ATOM 2651 O O . GLU A 1 322 ? -12.999 11.769 -15.511 1.00 96.19 322 GLU A O 1
ATOM 2656 N N . VAL A 1 323 ? -13.386 9.646 -14.916 1.00 96.38 323 VAL A N 1
ATOM 2657 C CA . VAL A 1 323 ? -12.332 9.598 -13.891 1.00 96.38 323 VAL A CA 1
ATOM 2658 C C . VAL A 1 323 ? -10.949 9.624 -14.530 1.00 96.38 323 VAL A C 1
ATOM 2660 O O . VAL A 1 323 ? -10.049 10.271 -13.999 1.00 96.38 323 VAL A O 1
ATOM 2663 N N . LEU A 1 324 ? -10.766 8.963 -15.676 1.00 96.88 324 LEU A N 1
ATOM 2664 C CA . LEU A 1 324 ? -9.503 9.016 -16.418 1.00 96.88 324 LEU A CA 1
ATOM 2665 C C . LEU A 1 324 ? -9.192 10.429 -16.923 1.00 96.88 324 LEU A C 1
ATOM 2667 O O . LEU A 1 324 ? -8.023 10.810 -16.976 1.00 96.88 324 LEU A O 1
ATOM 2671 N N . GLU A 1 325 ? -10.212 11.228 -17.233 1.00 97.44 325 GLU A N 1
ATOM 2672 C CA . GLU A 1 325 ? -10.035 12.606 -17.692 1.00 97.44 325 GLU A CA 1
ATOM 2673 C C . GLU A 1 325 ? -9.414 13.511 -16.618 1.00 97.44 325 GLU A C 1
ATOM 2675 O O . GLU A 1 325 ? -8.693 14.456 -16.943 1.00 97.44 325 GLU A O 1
ATOM 2680 N N . VAL A 1 326 ? -9.590 13.177 -15.334 1.00 97.62 326 VAL A N 1
ATOM 2681 C CA . VAL A 1 326 ? -8.930 13.870 -14.214 1.00 97.62 326 VAL A CA 1
ATOM 2682 C C . VAL A 1 326 ? -7.405 13.795 -14.326 1.00 97.62 326 VAL A C 1
ATOM 2684 O O . VAL A 1 326 ? -6.723 14.755 -13.982 1.00 97.62 326 VAL A O 1
ATOM 2687 N N . MET A 1 327 ? -6.855 12.7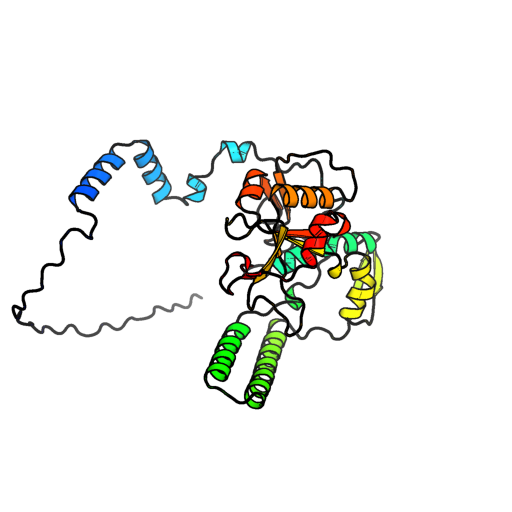17 -14.897 1.00 96.62 327 MET A N 1
ATOM 2688 C CA . MET A 1 327 ? -5.405 12.545 -15.070 1.00 96.62 327 MET A CA 1
ATOM 2689 C C . MET A 1 327 ? -4.777 13.535 -16.061 1.00 96.62 327 MET A C 1
ATOM 2691 O O . MET A 1 327 ? -3.554 13.623 -16.133 1.00 96.62 327 MET A O 1
ATOM 2695 N N . LYS A 1 328 ? -5.593 14.261 -16.836 1.00 96.69 328 LYS A N 1
ATOM 2696 C CA . LYS A 1 328 ? -5.144 15.290 -17.788 1.00 96.69 328 LYS A CA 1
ATOM 2697 C C . LYS A 1 328 ? -5.140 16.700 -17.191 1.00 96.69 328 LYS A C 1
ATOM 2699 O O . LYS A 1 328 ? -4.716 17.636 -17.863 1.00 96.69 328 LYS A O 1
ATOM 2704 N N . GLN A 1 329 ? -5.654 16.870 -15.973 1.00 97.94 329 GLN A N 1
ATOM 2705 C CA . GLN A 1 329 ? -5.659 18.160 -15.286 1.00 97.94 329 GLN A CA 1
ATOM 2706 C C . GLN A 1 329 ? -4.235 18.558 -14.868 1.00 97.94 329 GLN A C 1
ATOM 2708 O O . GLN A 1 329 ? -3.385 17.699 -14.639 1.00 97.94 329 GLN A O 1
ATOM 2713 N N . GLU A 1 330 ? -3.990 19.859 -14.702 1.00 97.44 330 GLU A N 1
ATOM 2714 C CA . GLU A 1 330 ? -2.807 20.309 -13.963 1.00 97.44 330 GLU A CA 1
ATOM 2715 C C . GLU A 1 330 ? -2.999 19.943 -12.480 1.00 97.44 330 GLU A C 1
ATOM 2717 O O . GLU A 1 330 ? -4.032 20.309 -11.903 1.00 97.44 330 GLU A O 1
ATOM 2722 N N . PRO A 1 331 ? -2.066 19.203 -11.854 1.00 97.44 331 PRO A N 1
ATOM 2723 C CA . PRO A 1 331 ? -2.235 18.759 -10.482 1.00 97.44 331 PRO A CA 1
ATOM 2724 C C . PRO A 1 331 ? -2.159 19.924 -9.494 1.00 97.44 331 PRO A C 1
ATOM 2726 O O . PRO A 1 331 ? -1.282 20.786 -9.570 1.00 97.44 331 PRO A O 1
ATOM 2729 N N . VAL A 1 332 ? -3.038 19.895 -8.497 1.00 97.69 332 VAL A N 1
ATOM 2730 C CA . VAL A 1 332 ? -2.941 20.754 -7.320 1.00 97.69 332 VAL A CA 1
ATOM 2731 C C . VAL A 1 332 ? -1.741 20.301 -6.491 1.00 97.69 332 VAL A C 1
ATOM 2733 O O . VAL A 1 332 ? -1.664 19.148 -6.062 1.00 97.69 332 VAL A O 1
ATOM 2736 N N . MET A 1 333 ? -0.796 21.215 -6.271 1.00 97.12 333 MET A N 1
ATOM 2737 C CA . MET A 1 333 ? 0.408 20.937 -5.493 1.00 97.12 333 MET A CA 1
ATOM 2738 C C . MET A 1 333 ? 0.111 21.010 -3.994 1.00 97.12 333 MET A C 1
ATOM 2740 O O . MET A 1 333 ? -0.233 22.069 -3.469 1.00 97.12 333 MET A O 1
ATOM 2744 N N . LEU A 1 334 ? 0.266 19.879 -3.312 1.00 96.56 334 LEU A N 1
ATOM 2745 C CA . LEU A 1 334 ? 0.202 19.762 -1.860 1.00 96.56 334 LEU A CA 1
ATOM 2746 C C . LEU A 1 334 ? 1.598 19.975 -1.245 1.00 96.56 334 LEU A C 1
ATOM 2748 O O . LEU A 1 334 ? 2.599 19.649 -1.891 1.00 96.56 334 LEU A O 1
ATOM 2752 N N . PRO A 1 335 ? 1.692 20.484 -0.002 1.00 94.75 335 PRO A N 1
ATOM 2753 C CA . PRO A 1 335 ? 2.972 20.666 0.679 1.00 94.75 335 PRO A CA 1
ATOM 2754 C C . PRO A 1 335 ? 3.728 19.345 0.841 1.00 94.75 335 PRO A C 1
ATOM 2756 O O . PRO A 1 335 ? 3.119 18.296 1.012 1.00 94.75 335 PRO A O 1
ATOM 2759 N N . ALA A 1 336 ? 5.057 19.395 0.903 1.00 89.50 336 ALA A N 1
ATOM 2760 C CA . ALA A 1 336 ? 5.896 18.195 1.020 1.00 89.50 336 ALA A CA 1
ATOM 2761 C C . ALA A 1 336 ? 5.641 17.329 2.272 1.00 89.50 336 ALA A C 1
ATOM 2763 O O . ALA A 1 336 ? 5.991 16.153 2.300 1.00 89.50 336 ALA A O 1
ATOM 2764 N N . TRP A 1 337 ? 5.060 17.914 3.321 1.00 91.00 337 TRP A N 1
ATOM 2765 C CA . TRP A 1 337 ? 4.690 17.231 4.567 1.00 91.00 337 TRP A CA 1
ATOM 2766 C C . TRP A 1 337 ? 3.210 16.830 4.615 1.00 91.00 337 TRP A C 1
ATOM 2768 O O . TRP A 1 337 ? 2.704 16.485 5.684 1.00 91.00 337 TRP A O 1
ATOM 2778 N N . ASP A 1 338 ? 2.490 16.935 3.496 1.00 95.75 338 ASP A N 1
ATOM 2779 C CA . ASP A 1 338 ? 1.091 16.535 3.431 1.00 95.75 338 ASP A CA 1
ATOM 2780 C C . ASP A 1 338 ? 0.941 15.035 3.755 1.00 95.75 338 ASP A C 1
ATOM 2782 O O . ASP A 1 338 ? 1.727 14.221 3.258 1.00 95.75 338 ASP A O 1
ATOM 2786 N N . PRO A 1 339 ? -0.052 14.639 4.576 1.00 93.38 339 PRO A N 1
ATOM 2787 C CA . PRO A 1 339 ? -0.233 13.245 4.979 1.00 93.38 339 PRO A CA 1
ATOM 2788 C C . PRO A 1 339 ? -0.481 12.286 3.805 1.00 93.38 339 PRO A C 1
ATOM 2790 O O . PRO A 1 339 ? -0.147 11.112 3.927 1.00 93.38 339 PRO A O 1
ATOM 2793 N N . MET A 1 340 ? -0.975 12.766 2.655 1.00 92.00 340 MET A N 1
ATOM 2794 C CA . MET A 1 340 ? -1.136 11.940 1.447 1.00 92.00 340 MET A CA 1
ATOM 2795 C C . MET A 1 340 ? 0.200 11.560 0.787 1.00 92.00 340 MET A C 1
ATOM 2797 O O . MET A 1 340 ? 0.223 10.789 -0.167 1.00 92.00 340 MET A O 1
ATOM 2801 N N . GLY A 1 341 ? 1.332 12.091 1.262 1.00 80.81 341 GLY A N 1
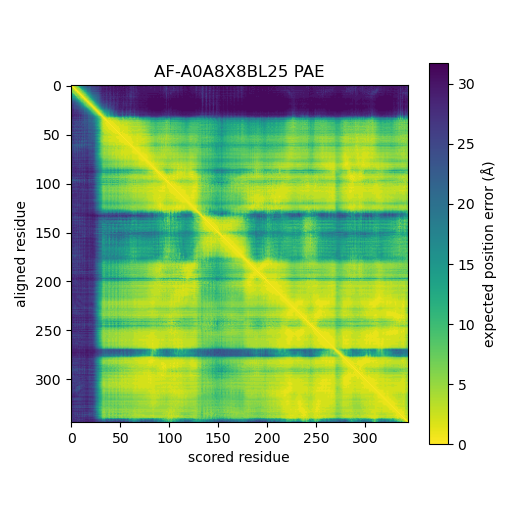ATOM 2802 C CA . GLY A 1 341 ? 2.664 11.668 0.825 1.00 80.81 341 GLY A CA 1
ATOM 2803 C C . GLY A 1 341 ? 3.254 10.495 1.611 1.00 80.81 341 GLY A C 1
ATOM 2804 O O . GLY A 1 341 ? 4.362 10.057 1.301 1.00 80.81 341 GLY A O 1
ATOM 2805 N N . ALA A 1 342 ? 2.563 10.005 2.643 1.00 74.31 342 ALA A N 1
ATOM 2806 C CA . ALA A 1 342 ? 3.073 8.943 3.496 1.00 74.31 342 ALA A CA 1
ATOM 2807 C C . ALA A 1 342 ? 3.006 7.573 2.799 1.00 74.31 342 ALA A C 1
ATOM 2809 O O . ALA A 1 342 ? 1.930 7.055 2.519 1.00 74.31 342 ALA A O 1
ATOM 2810 N N . LEU A 1 343 ? 4.168 6.951 2.596 1.00 63.47 343 LEU A N 1
ATOM 2811 C CA . LEU A 1 343 ? 4.310 5.523 2.304 1.00 63.47 343 LEU A CA 1
ATOM 2812 C C . LEU A 1 343 ? 5.309 4.930 3.312 1.00 63.47 343 LEU A C 1
ATOM 2814 O O . LEU A 1 343 ? 6.285 5.592 3.673 1.00 63.47 343 LEU A O 1
ATOM 2818 N N . ALA A 1 344 ? 4.996 3.732 3.817 1.00 52.31 344 ALA A N 1
ATOM 2819 C CA . ALA A 1 344 ? 5.553 3.160 5.052 1.00 52.31 344 ALA A CA 1
ATOM 2820 C C . ALA A 1 344 ? 7.023 2.716 4.996 1.00 52.31 344 ALA A C 1
ATOM 2822 O O . ALA A 1 344 ? 7.490 2.267 3.922 1.00 52.31 344 ALA A O 1
#

Organism: Polypterus senegalus (NCBI:txid55291)

InterPro domains:
  IPR000169 Cysteine peptidase, cysteine active site [PS00139] (96-107)
  IPR004134 Peptidase C1B, bleomycin hydrolase [PF03051] (135-272)
  IPR004134 Peptidase C1B, bleomycin hydrolase [PF03051] (273-341)
  IPR004134 Peptidase C1B, bleomycin hydrolase [PTHR10363] (136-272)
  IPR038765 Papain-like cysteine peptidase superfamily [SSF54001] (36-343)

Secondary structure (DSSP, 8-state):
--------PPPPPP----------------TTSSPPHHHHHHHHHHHTT-HHHHHHHHHHTTS-HHHHT--HHHHHH-----SS--SS--SSPPB--SSS-HHHHHHHHHHHHHHHHHHT-SS----SSTT---HHHHHHHHHHHHHHHTT--HHHHHHHHHHHHHHHHHHHHHHH-PPPSSEEEEEE-TT--EEEEEEE-HHHHIIIIITTT--GGGEEEEE----TTS-TT-EEEETT--SSTTS----EEE--HHHHHHHHHHHHTTTS----S--SEEEEE-SB-TTSTBTTEEEEEHHHHHHH--EEEEEGGGS-HHHHHGGGSPPEEEPTT-GGG---

Radius of gyration: 28.36 Å; Cα contacts (8 Å, |Δi|>4): 339; chains: 1; bounding box: 55×69×74 Å

Sequence (344 aa):
MDAWWKLKRRKAPYNDGVLEAGTQSREKVPDDKGVSLEKISSFSKNLKSEQSYILAQNVSTCSDPLEVCLHRKTVQDTNHVFQHVIPAEGKPVTNQKNSGRCWIFSCLNVMRLPFMKKFNIEEFEFSQSYLFFWDKMREYCLRLRNMVTSQAFKTEISDAIDGMMEEVYRVVSICLGSPPESFTWEYRDKEKNFHRIGPLTPLEFYREHVKPLYNVEDKICLVNDPRPQNPYGKLYCVEYLGNMVGGRKTLYNNQPIEKLKKVAADSIKEGEENKEDAYEKWRVENSWGDDRGNKGYLIMTDDWFSEYVYEVVVDKKFVSAEVLEVMKQEPVMLPAWDPMGALA